Protein AF-M1EM52-F1 (afdb_monomer_lite)

InterPro domains:
  IPR001965 Zinc finger, PHD-type [SM00249] (72-134)
  IPR002857 Zinc finger, CXXC-type [PF02008] (18-62)
  IPR002857 Zinc finger, CXXC-type [PS51058] (17-63)
  IPR011011 Zinc finger, FYVE/PHD-type [SSF57903] (66-137)
  IPR013083 Zinc finger, RING/FYVE/PHD-type [G3DSA:3.30.40.10] (58-134)
  IPR019786 Zinc finger, PHD-type, conserved site [PS01359] (73-133)
  IPR019787 Zinc finger, PHD-finger [PF16866] (67-134)
  IPR019787 Zinc finger, PHD-finger [PS50016] (70-136)
  IPR050690 JHDM1 Histone Demethylase [PTHR23123] (14-143)

pLDDT: mean 72.75, std 26.05, range [28.73, 98.69]

Foldseek 3Di:
DDDDPPDDDPPDPPQQPQDDFAAPCPDPLNVDDAPCPDPVNCQCVVSVHVVPPVDGHPSNPHQATHHPQCDAAPQPRHAAPLVVDDDPVVSQQRHWAAALARRGTHRVVSDPPPPQQWADDPRYPRYTHHSVCVVVVGDNVPPDDDPDDDPDDDDDDDDDDDDDPDDDDDDDDDDDDDDDDDDDDDDDDDDDDDPPDDDDDDDDPDDDDDDDDDDD

Radius of gyration: 31.65 Å; chains: 1; bounding box: 62×61×98 Å

Secondary structure (DSSP, 8-state):
--PPP-------TTTTSPPPPB--S-SHHHHSPP-SSSHHHHHSGGGT----S-PPPGGG--SSPBPPTT---TTT-PPP-GGG---HHHHHHHS-EEETTT--EE-GGG---TTPPPEE-SSSTTEEE-HHHHHTT--TT-TT-SS--------------------------PPPPPPP-------PPPPP----PPP---------PPPP----

Structure (mmCIF, N/CA/C/O backbone):
data_AF-M1EM52-F1
#
_entry.id   AF-M1EM52-F1
#
loop_
_atom_site.group_PDB
_atom_site.id
_atom_site.type_symbol
_atom_site.label_atom_id
_atom_site.label_alt_id
_atom_site.label_comp_id
_atom_site.label_asym_id
_atom_site.label_entity_id
_atom_site.label_seq_id
_atom_site.pdbx_PDB_ins_code
_atom_site.Cartn_x
_atom_site.Cartn_y
_atom_site.Cartn_z
_atom_site.occupancy
_atom_site.B_iso_or_equiv
_atom_site.auth_seq_id
_atom_site.auth_comp_id
_atom_site.auth_asym_id
_atom_site.auth_atom_id
_atom_site.pdbx_PDB_model_num
ATOM 1 N N . LEU A 1 1 ? -30.106 11.222 26.503 1.00 40.12 1 LEU A N 1
ATOM 2 C CA . LEU A 1 1 ? -28.966 10.485 25.912 1.00 40.12 1 LEU A CA 1
ATOM 3 C C . LEU A 1 1 ? -29.362 10.088 24.496 1.00 40.12 1 LEU A C 1
ATOM 5 O O . LEU A 1 1 ? -30.114 9.140 24.340 1.00 40.12 1 LEU A O 1
ATOM 9 N N . LEU A 1 2 ? -28.968 10.861 23.483 1.00 41.47 2 LEU A N 1
ATOM 10 C CA . LEU A 1 2 ? -29.252 10.545 22.080 1.00 41.47 2 LEU A CA 1
ATOM 11 C C . LEU A 1 2 ? -27.910 10.422 21.358 1.00 41.47 2 LEU A C 1
ATOM 13 O O . LEU A 1 2 ? -27.237 11.421 21.122 1.00 41.47 2 LEU A O 1
ATOM 17 N N . THR A 1 3 ? -27.487 9.193 21.070 1.00 45.53 3 THR A N 1
ATOM 18 C CA . THR A 1 3 ? -26.378 8.925 20.148 1.00 45.53 3 THR A CA 1
ATOM 19 C C . THR A 1 3 ? -26.877 9.156 18.722 1.00 45.53 3 THR A C 1
ATOM 21 O O . THR A 1 3 ? -27.879 8.541 18.352 1.00 45.53 3 THR A O 1
ATOM 24 N N . PRO A 1 4 ? -26.236 10.011 17.907 1.00 46.88 4 PRO A N 1
ATOM 25 C CA . PRO A 1 4 ? -26.640 10.161 16.516 1.00 46.88 4 PRO A CA 1
ATOM 26 C C . PRO A 1 4 ? -26.341 8.868 15.733 1.00 46.88 4 PRO A C 1
ATOM 28 O O . PRO A 1 4 ? -25.336 8.204 16.014 1.00 46.88 4 PRO A O 1
ATOM 31 N N . PRO A 1 5 ? -27.185 8.497 14.753 1.00 44.31 5 PRO A N 1
ATOM 32 C CA . PRO A 1 5 ? -26.909 7.373 13.874 1.00 44.31 5 PRO A CA 1
ATOM 33 C C . PRO A 1 5 ? -25.672 7.701 13.036 1.00 44.31 5 PRO A C 1
ATOM 35 O O . PRO A 1 5 ? -25.574 8.764 12.424 1.00 44.31 5 PRO A O 1
ATOM 38 N N . MET A 1 6 ? -24.702 6.791 13.025 1.00 46.06 6 MET A N 1
ATOM 39 C CA . MET A 1 6 ? -23.561 6.863 12.120 1.00 46.06 6 MET A CA 1
ATOM 40 C C . MET A 1 6 ? -24.064 6.650 10.691 1.00 46.06 6 MET A C 1
ATOM 42 O O . MET A 1 6 ? -24.296 5.523 10.263 1.00 46.06 6 MET A O 1
ATOM 46 N N . SER A 1 7 ? -24.308 7.757 9.992 1.00 50.69 7 SER A N 1
ATOM 47 C CA . SER A 1 7 ? -24.793 7.778 8.618 1.00 50.69 7 SER A CA 1
ATOM 48 C C . SER A 1 7 ? -23.897 6.935 7.718 1.00 50.69 7 SER A C 1
ATOM 50 O O . SER A 1 7 ? -22.754 7.282 7.420 1.00 50.69 7 SER A O 1
ATOM 52 N N . SER A 1 8 ? -24.453 5.821 7.267 1.00 62.22 8 SER A N 1
ATOM 53 C CA . SER A 1 8 ? -23.997 5.086 6.107 1.00 62.22 8 SER A CA 1
ATOM 54 C C . SER A 1 8 ? -24.216 5.953 4.861 1.00 62.22 8 SER A C 1
ATOM 56 O O . SER A 1 8 ? -25.298 6.481 4.628 1.00 62.22 8 SER A O 1
ATOM 58 N N . SER A 1 9 ? -23.176 6.055 4.032 1.00 57.53 9 SER A N 1
ATOM 59 C CA . SER A 1 9 ? -23.188 6.647 2.684 1.00 57.53 9 SER A CA 1
ATOM 60 C C . SER A 1 9 ? -23.105 8.175 2.575 1.00 57.53 9 SER A C 1
ATOM 62 O O . SER A 1 9 ? -24.041 8.846 2.157 1.00 57.53 9 SER A O 1
ATOM 64 N N . SER A 1 10 ? -21.893 8.706 2.724 1.00 46.34 10 SER A N 1
ATOM 65 C CA . SER A 1 10 ? -21.428 9.820 1.887 1.00 46.34 10 SER A CA 1
ATOM 66 C C . SER A 1 10 ? -20.234 9.343 1.059 1.00 46.34 10 SER A C 1
ATOM 68 O O . SER A 1 10 ? -19.070 9.602 1.355 1.00 46.34 10 SER A O 1
ATOM 70 N N . ARG A 1 11 ? -20.524 8.577 -0.003 1.00 54.84 11 ARG A N 1
ATOM 71 C CA . ARG A 1 11 ? -19.512 8.216 -1.005 1.00 54.84 11 ARG A CA 1
ATOM 72 C C . ARG A 1 11 ? -19.165 9.475 -1.798 1.00 54.84 11 ARG A C 1
ATOM 74 O O . ARG A 1 11 ? -19.773 9.756 -2.825 1.00 54.84 11 ARG A O 1
ATOM 81 N N . GLY A 1 12 ? -18.201 10.248 -1.303 1.00 43.00 12 GLY A N 1
ATOM 82 C CA . GLY A 1 12 ? -17.544 11.275 -2.104 1.00 43.00 12 GLY A CA 1
ATOM 83 C C . GLY A 1 12 ? -16.906 10.649 -3.357 1.00 43.00 12 GLY A C 1
ATOM 84 O O . GLY A 1 12 ? -16.597 9.449 -3.354 1.00 43.00 12 GLY A O 1
ATOM 85 N N . PRO A 1 13 ? -16.695 11.423 -4.436 1.00 41.25 13 PRO A N 1
ATOM 86 C CA . PRO A 1 13 ? -16.046 10.943 -5.653 1.00 41.25 13 PRO A CA 1
ATOM 87 C C . PRO A 1 13 ? -14.596 10.548 -5.329 1.00 41.25 13 PRO A C 1
ATOM 89 O O . PRO A 1 13 ? -13.702 11.383 -5.261 1.00 41.25 13 PRO A O 1
ATOM 92 N N . GLY A 1 14 ? -14.377 9.264 -5.040 1.00 50.12 14 GLY A N 1
ATOM 93 C CA . GLY A 1 14 ? -13.089 8.729 -4.582 1.00 50.12 14 GLY A CA 1
ATOM 94 C C . GLY A 1 14 ? -13.190 7.628 -3.522 1.00 50.12 14 GLY A C 1
ATOM 95 O O . GLY A 1 14 ? -12.239 6.870 -3.362 1.00 50.12 14 GLY A O 1
ATOM 96 N N . ALA A 1 15 ? -14.343 7.470 -2.862 1.00 52.38 15 ALA A N 1
ATOM 97 C CA . ALA A 1 15 ? -14.545 6.521 -1.758 1.00 52.38 15 ALA A CA 1
ATOM 98 C C . ALA A 1 15 ? -14.647 5.031 -2.168 1.00 52.38 15 ALA A C 1
ATOM 100 O O . ALA A 1 15 ? -14.980 4.189 -1.344 1.00 52.38 15 ALA A O 1
ATOM 101 N N . GLY A 1 16 ? -14.385 4.688 -3.433 1.00 51.88 16 GLY A N 1
ATOM 102 C CA . GLY A 1 16 ? -14.445 3.303 -3.929 1.00 51.88 16 GLY A CA 1
ATOM 103 C C . GLY A 1 16 ? -13.279 2.892 -4.826 1.00 51.88 16 GLY A C 1
ATOM 104 O O . GLY A 1 16 ? -13.192 1.735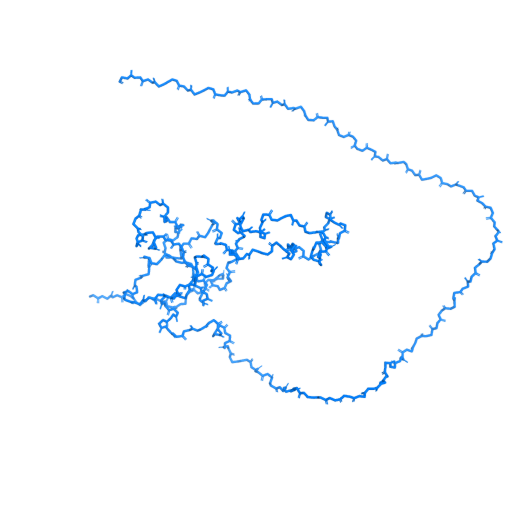 -5.228 1.00 51.88 16 GLY A O 1
ATOM 105 N N . ALA A 1 17 ? -12.368 3.813 -5.153 1.00 64.06 17 ALA A N 1
ATOM 106 C CA . ALA A 1 17 ? -11.192 3.477 -5.942 1.00 64.06 17 ALA A CA 1
ATOM 107 C C . ALA A 1 17 ? -10.087 3.012 -4.995 1.00 64.06 17 ALA A C 1
ATOM 109 O O . ALA A 1 17 ? -9.454 3.827 -4.321 1.00 64.06 17 ALA A O 1
ATOM 110 N N . ARG A 1 18 ? -9.853 1.696 -4.951 1.00 77.19 18 ARG A N 1
ATOM 111 C CA . ARG A 1 18 ? -8.763 1.109 -4.170 1.00 77.19 18 ARG A CA 1
ATOM 112 C C . ARG A 1 18 ? -7.452 1.845 -4.458 1.00 77.19 18 ARG A C 1
ATOM 114 O O . ARG A 1 18 ? -6.986 1.883 -5.604 1.00 77.19 18 ARG A O 1
ATOM 121 N N . ARG A 1 19 ? -6.849 2.439 -3.423 1.00 82.25 19 ARG A N 1
ATOM 122 C CA . ARG A 1 19 ? -5.555 3.116 -3.565 1.00 82.25 19 ARG A CA 1
ATOM 123 C C . ARG A 1 19 ? -4.513 2.101 -4.017 1.00 82.25 19 ARG A C 1
ATOM 125 O O . ARG A 1 19 ? -4.382 1.013 -3.464 1.00 82.25 19 ARG A O 1
ATOM 132 N N . ARG A 1 20 ? -3.736 2.467 -5.035 1.00 90.62 20 ARG A N 1
ATOM 133 C CA . ARG A 1 20 ? -2.658 1.603 -5.521 1.00 90.62 20 ARG A CA 1
ATOM 134 C C . ARG A 1 20 ? -1.563 1.505 -4.463 1.00 90.62 20 ARG A C 1
ATOM 136 O O . ARG A 1 20 ? -0.958 2.511 -4.094 1.00 90.62 20 ARG A O 1
ATOM 143 N N . ARG A 1 21 ? -1.288 0.279 -4.022 1.00 95.38 21 ARG A N 1
ATOM 144 C CA . ARG A 1 21 ? -0.154 -0.040 -3.151 1.00 95.38 21 ARG A CA 1
ATOM 145 C C . ARG A 1 21 ? 1.176 0.173 -3.867 1.00 95.38 21 ARG A C 1
ATOM 147 O O . ARG A 1 21 ? 1.264 0.162 -5.097 1.00 95.38 21 ARG A O 1
ATOM 154 N N . THR A 1 22 ? 2.229 0.346 -3.078 1.00 96.31 22 THR A N 1
ATOM 155 C CA . THR A 1 22 ? 3.593 0.534 -3.571 1.00 96.31 22 THR A CA 1
ATOM 156 C C . THR A 1 22 ? 4.450 -0.696 -3.293 1.00 96.31 22 THR A C 1
ATOM 158 O O . THR A 1 22 ? 4.204 -1.475 -2.379 1.00 96.31 22 THR A O 1
ATOM 161 N N . ARG A 1 23 ? 5.479 -0.906 -4.112 1.00 97.38 23 ARG A N 1
ATOM 162 C CA . ARG A 1 23 ? 6.456 -1.985 -3.908 1.00 97.38 23 ARG A CA 1
ATOM 163 C C . ARG A 1 23 ? 7.183 -1.839 -2.565 1.00 97.38 23 ARG A C 1
ATOM 165 O O . ARG A 1 23 ? 7.598 -0.735 -2.223 1.00 97.38 23 ARG A O 1
ATOM 172 N N . CYS A 1 24 ? 7.443 -2.950 -1.874 1.00 97.31 24 CYS A N 1
ATOM 173 C CA . CYS A 1 24 ? 8.118 -2.942 -0.568 1.00 97.31 24 CYS A CA 1
ATOM 174 C C . CYS A 1 24 ? 9.614 -2.610 -0.623 1.00 97.31 24 CYS A C 1
ATOM 176 O O . CYS A 1 24 ? 10.215 -2.327 0.409 1.00 97.31 24 CYS A O 1
ATOM 178 N N . ARG A 1 25 ? 10.226 -2.696 -1.815 1.00 96.81 25 ARG A N 1
ATOM 179 C CA . ARG A 1 25 ? 11.654 -2.438 -2.090 1.00 96.81 25 ARG A CA 1
ATOM 180 C C . ARG A 1 25 ? 12.659 -3.356 -1.375 1.00 96.81 25 ARG A C 1
ATOM 182 O O . ARG A 1 25 ? 13.852 -3.154 -1.548 1.00 96.81 25 ARG A O 1
ATOM 189 N N . ARG A 1 26 ? 12.197 -4.372 -0.640 1.00 96.88 26 ARG A N 1
ATOM 190 C CA . ARG A 1 26 ? 13.043 -5.276 0.163 1.00 96.88 26 ARG A CA 1
ATOM 191 C C . ARG A 1 26 ? 13.018 -6.737 -0.302 1.00 96.88 26 ARG A C 1
ATOM 193 O O . ARG A 1 26 ? 14.002 -7.444 -0.136 1.00 96.88 26 ARG A O 1
ATOM 200 N N . CYS A 1 27 ? 11.923 -7.198 -0.913 1.00 97.44 27 CYS A N 1
ATOM 201 C CA . CYS A 1 27 ? 11.812 -8.590 -1.367 1.00 97.44 27 CYS A CA 1
ATOM 202 C C . CYS A 1 27 ? 12.748 -8.907 -2.549 1.00 97.44 27 CYS A C 1
ATOM 204 O O . CYS A 1 27 ? 13.121 -8.008 -3.311 1.00 97.44 27 CYS A O 1
ATOM 206 N N . ARG A 1 28 ? 13.043 -10.203 -2.759 1.00 97.81 28 ARG A N 1
ATOM 207 C CA . ARG A 1 28 ? 13.898 -10.706 -3.857 1.00 97.81 28 ARG A CA 1
ATOM 208 C C . ARG A 1 28 ? 13.506 -10.134 -5.224 1.00 97.81 28 ARG A C 1
ATOM 210 O O . ARG A 1 28 ? 14.373 -9.701 -5.974 1.00 97.81 28 ARG A O 1
ATOM 217 N N . ALA A 1 29 ? 12.210 -10.068 -5.529 1.00 98.06 29 ALA A N 1
ATOM 218 C CA . ALA A 1 29 ? 11.719 -9.505 -6.787 1.00 98.06 29 ALA A CA 1
ATOM 219 C C . ALA A 1 29 ? 12.001 -7.993 -6.918 1.00 98.06 29 ALA A C 1
ATOM 221 O O . ALA A 1 29 ? 12.384 -7.515 -7.985 1.00 98.06 29 ALA A O 1
ATOM 222 N N . CYS A 1 30 ? 11.858 -7.225 -5.832 1.00 98.06 30 CYS A N 1
ATOM 223 C CA . CYS A 1 30 ? 12.105 -5.782 -5.844 1.00 98.06 30 CYS A CA 1
ATOM 224 C C . CYS A 1 30 ? 13.580 -5.433 -6.073 1.00 98.06 30 CYS A C 1
ATOM 226 O O . CYS A 1 30 ? 13.866 -4.512 -6.847 1.00 98.06 30 CYS A O 1
ATOM 228 N N . VAL A 1 31 ? 14.487 -6.148 -5.399 1.00 97.94 31 VAL A N 1
ATOM 229 C CA . VAL A 1 31 ? 15.939 -5.899 -5.459 1.00 97.94 31 VAL A CA 1
ATOM 230 C C . VAL A 1 31 ? 16.587 -6.458 -6.725 1.00 97.94 31 VAL A C 1
ATOM 232 O O . VAL A 1 31 ? 17.691 -6.055 -7.076 1.00 97.94 31 VAL A O 1
ATOM 235 N N . ARG A 1 32 ? 15.895 -7.346 -7.448 1.00 97.81 32 ARG A N 1
ATOM 236 C CA . ARG A 1 32 ? 16.369 -7.875 -8.727 1.00 97.81 32 ARG A CA 1
ATOM 237 C C . ARG A 1 32 ? 16.527 -6.761 -9.760 1.00 97.81 32 ARG A C 1
ATOM 239 O O . ARG A 1 32 ? 15.729 -5.819 -9.816 1.00 97.81 32 ARG A O 1
ATOM 246 N N . THR A 1 33 ? 17.517 -6.915 -10.628 1.00 98.06 33 THR A N 1
ATOM 247 C CA . THR A 1 33 ? 17.594 -6.165 -11.880 1.00 98.06 33 THR A CA 1
ATOM 248 C C . THR A 1 33 ? 16.483 -6.608 -12.831 1.00 98.06 33 THR A C 1
ATOM 250 O O . THR A 1 33 ? 15.837 -7.645 -12.663 1.00 98.06 33 THR A O 1
ATOM 253 N N . GLU A 1 34 ? 16.182 -5.773 -13.815 1.00 98.44 34 GLU A N 1
ATOM 254 C CA . GLU A 1 34 ? 15.234 -6.159 -14.856 1.00 98.44 34 GLU A CA 1
ATOM 255 C C . GLU A 1 34 ? 15.877 -7.187 -15.779 1.00 98.44 34 GLU A C 1
ATOM 257 O O . GLU A 1 34 ? 17.043 -7.046 -16.130 1.00 98.44 34 GLU A O 1
ATOM 262 N N . CYS A 1 35 ? 15.118 -8.211 -16.165 1.00 98.31 35 CYS A N 1
ATOM 263 C CA . CYS A 1 35 ? 15.671 -9.344 -16.908 1.00 98.31 35 CYS A CA 1
ATOM 264 C C . CYS A 1 35 ? 16.055 -9.036 -18.360 1.00 98.31 35 CYS A C 1
ATOM 266 O O . CYS A 1 35 ? 16.768 -9.827 -18.951 1.00 98.31 35 CYS A O 1
ATOM 268 N N . GLY A 1 36 ? 15.557 -7.945 -18.951 1.00 98.06 36 GLY A N 1
ATOM 269 C CA . GLY A 1 36 ? 15.789 -7.604 -20.362 1.00 98.06 36 GLY A CA 1
ATOM 270 C C . GLY A 1 36 ? 14.914 -8.383 -21.353 1.00 98.06 36 GLY A C 1
ATOM 271 O O . GLY A 1 36 ? 14.454 -7.801 -22.329 1.00 98.06 36 GLY A O 1
ATOM 272 N N . ASP A 1 37 ? 14.563 -9.635 -21.050 1.00 98.19 37 ASP A N 1
ATOM 273 C CA . ASP A 1 37 ? 13.998 -10.542 -22.063 1.00 98.19 37 ASP A CA 1
ATOM 274 C C . ASP A 1 37 ? 12.489 -10.793 -21.971 1.00 98.19 37 ASP A C 1
ATOM 276 O O . ASP A 1 37 ? 11.886 -11.277 -22.930 1.00 98.19 37 ASP A O 1
ATOM 280 N N . CYS A 1 38 ? 11.844 -10.470 -20.847 1.00 98.50 38 CYS A N 1
ATOM 281 C CA . CYS A 1 38 ? 10.401 -10.687 -20.701 1.00 98.50 38 CYS A CA 1
ATOM 282 C C . CYS A 1 38 ? 9.567 -9.713 -21.555 1.00 98.50 38 CYS A C 1
ATOM 284 O O . CYS A 1 38 ? 10.043 -8.633 -21.906 1.00 98.50 38 CYS A O 1
ATOM 286 N N . HIS A 1 39 ? 8.293 -10.043 -21.813 1.00 98.31 39 HIS A N 1
ATOM 287 C CA . HIS A 1 39 ? 7.382 -9.223 -22.633 1.00 98.31 39 HIS A CA 1
ATOM 288 C C . HIS A 1 39 ? 7.353 -7.743 -22.208 1.00 98.31 39 HIS A C 1
ATOM 290 O O . HIS A 1 39 ? 7.476 -6.849 -23.040 1.00 98.31 39 HIS A O 1
ATOM 296 N N . PHE A 1 40 ? 7.290 -7.472 -20.900 1.00 98.62 40 PHE A N 1
ATOM 297 C CA . PHE A 1 40 ? 7.302 -6.100 -20.388 1.00 98.62 40 PHE A CA 1
ATOM 298 C C . PHE A 1 40 ? 8.670 -5.423 -20.479 1.00 98.62 40 PHE A C 1
ATOM 300 O O . PHE A 1 40 ? 8.712 -4.212 -20.646 1.00 98.62 40 PHE A O 1
ATOM 307 N N . CYS A 1 41 ? 9.779 -6.164 -20.387 1.00 98.69 41 CYS A N 1
ATOM 308 C CA . CYS A 1 41 ? 11.115 -5.600 -20.595 1.00 98.69 41 CYS A CA 1
ATOM 309 C C . CYS A 1 41 ? 11.339 -5.241 -22.062 1.00 98.69 41 CYS A C 1
ATOM 311 O O . CYS A 1 41 ? 11.784 -4.132 -22.334 1.00 98.69 41 CYS A O 1
ATOM 313 N N . ARG A 1 42 ? 10.948 -6.117 -22.994 1.00 98.56 42 ARG A N 1
ATOM 314 C CA . ARG A 1 42 ? 11.040 -5.857 -24.437 1.00 98.56 42 ARG A CA 1
ATOM 315 C C . ARG A 1 42 ? 10.248 -4.621 -24.874 1.00 98.56 42 ARG A C 1
ATOM 317 O O . ARG A 1 42 ? 10.639 -3.981 -25.839 1.00 98.56 42 ARG A O 1
ATOM 324 N N . ASP A 1 43 ? 9.182 -4.243 -24.159 1.00 98.69 43 ASP A N 1
ATOM 325 C CA . ASP A 1 43 ? 8.465 -2.980 -24.404 1.00 98.69 43 ASP A CA 1
ATOM 326 C C . ASP A 1 43 ? 9.210 -1.738 -23.880 1.00 98.69 43 ASP A C 1
ATOM 328 O O . ASP A 1 43 ? 8.992 -0.641 -24.383 1.00 98.69 43 ASP A O 1
ATOM 332 N N . MET A 1 44 ? 10.103 -1.843 -22.892 1.00 98.44 44 MET A N 1
ATOM 333 C CA . MET A 1 44 ? 10.724 -0.653 -22.298 1.00 98.44 44 MET A CA 1
ATOM 334 C C . MET A 1 44 ? 11.680 0.048 -23.268 1.00 98.44 44 MET A C 1
ATOM 336 O O . MET A 1 44 ? 12.549 -0.575 -23.873 1.00 98.44 44 MET A O 1
ATOM 340 N N . LYS A 1 45 ? 11.623 1.387 -23.297 1.00 98.38 45 LYS A N 1
ATOM 341 C CA . LYS A 1 45 ? 12.477 2.225 -24.163 1.00 98.38 45 LYS A CA 1
ATOM 342 C C . LYS A 1 45 ? 13.975 1.951 -24.018 1.00 98.38 45 LYS A C 1
ATOM 344 O O . LYS A 1 45 ? 14.701 1.974 -25.002 1.00 98.38 45 LYS A O 1
ATOM 349 N N . LYS A 1 46 ? 14.449 1.675 -22.801 1.00 98.19 46 LYS A N 1
ATOM 350 C CA . LYS A 1 46 ? 15.873 1.393 -22.543 1.00 98.19 46 LYS A CA 1
ATOM 351 C C . LYS A 1 46 ? 16.360 0.051 -23.100 1.00 98.19 46 LYS A C 1
ATOM 353 O O . LYS A 1 46 ? 17.561 -0.132 -23.222 1.00 98.19 46 LYS A O 1
ATOM 358 N N . PHE A 1 47 ? 15.441 -0.857 -23.428 1.00 98.31 47 PHE A N 1
ATOM 359 C CA . PHE A 1 47 ? 15.724 -2.115 -24.121 1.00 98.31 47 PHE A CA 1
ATOM 360 C C . PHE A 1 47 ? 15.300 -2.051 -25.603 1.00 98.31 47 PHE A C 1
ATOM 362 O O . PHE A 1 47 ? 15.186 -3.082 -26.254 1.00 98.31 47 PHE A O 1
ATOM 369 N N . GLY A 1 48 ? 15.052 -0.848 -26.143 1.00 98.25 48 GLY A N 1
ATOM 370 C CA . GLY A 1 48 ? 14.700 -0.629 -27.553 1.00 98.25 48 GLY A CA 1
ATOM 371 C C . GLY A 1 48 ? 13.210 -0.755 -27.890 1.00 98.25 48 GLY A C 1
ATOM 372 O O . GLY A 1 48 ? 12.841 -0.621 -29.054 1.00 98.25 48 GLY A O 1
ATOM 373 N N . GLY A 1 49 ? 12.344 -0.987 -26.900 1.00 98.19 49 GLY A N 1
ATOM 374 C CA . GLY A 1 49 ? 10.905 -1.137 -27.110 1.00 98.19 49 GLY A CA 1
ATOM 375 C C . GLY A 1 49 ? 10.132 0.177 -27.309 1.00 98.19 49 GLY A C 1
ATOM 376 O O . GLY A 1 49 ? 10.646 1.267 -27.031 1.00 98.19 49 GLY A O 1
ATOM 377 N N . PRO A 1 50 ? 8.857 0.102 -27.741 1.00 98.25 50 PRO A N 1
ATOM 378 C CA . PRO A 1 50 ? 8.031 1.280 -28.018 1.00 98.25 50 PRO A CA 1
ATOM 379 C C . PRO A 1 50 ? 7.562 2.032 -26.755 1.00 98.25 50 PRO A C 1
ATOM 381 O O . PRO A 1 50 ? 7.161 3.195 -26.840 1.00 98.25 50 PRO A O 1
ATOM 384 N N . GLY A 1 51 ? 7.620 1.412 -25.574 1.00 97.88 51 GLY A N 1
ATOM 385 C CA . GLY A 1 51 ? 7.326 2.027 -24.278 1.00 97.88 51 GLY A CA 1
ATOM 386 C C . GLY A 1 51 ? 5.854 2.363 -24.068 1.00 97.88 51 GLY A C 1
ATOM 387 O O . GLY A 1 51 ? 5.546 3.345 -23.383 1.00 97.88 51 GLY A O 1
ATOM 388 N N . ARG A 1 52 ? 4.947 1.598 -24.685 1.00 98.12 52 ARG A N 1
ATOM 389 C CA . ARG A 1 52 ? 3.502 1.873 -24.646 1.00 98.12 52 ARG A CA 1
ATOM 390 C C . ARG A 1 52 ? 2.839 1.261 -23.417 1.00 98.12 52 ARG A C 1
ATOM 392 O O . ARG A 1 52 ? 1.906 1.855 -22.884 1.00 98.12 52 ARG A O 1
ATOM 399 N N . MET A 1 53 ? 3.334 0.121 -22.935 1.00 97.12 53 MET A N 1
ATOM 400 C CA . MET A 1 53 ? 2.681 -0.642 -21.868 1.00 97.12 53 MET A CA 1
ATOM 401 C C . MET A 1 53 ? 2.947 -0.064 -20.477 1.00 97.12 53 MET A C 1
ATOM 403 O O . MET A 1 53 ? 2.102 -0.178 -19.588 1.00 97.12 53 MET A O 1
ATOM 407 N N . LYS A 1 54 ? 4.116 0.562 -20.276 1.00 96.25 54 LYS A N 1
ATOM 408 C CA . LYS A 1 54 ? 4.529 1.186 -19.000 1.00 96.25 54 LYS A CA 1
ATOM 409 C C . LYS A 1 54 ? 4.437 0.238 -17.789 1.00 96.25 54 LYS A C 1
ATOM 411 O O . LYS A 1 54 ? 4.194 0.685 -16.669 1.00 96.25 54 LYS A O 1
ATOM 416 N N . GLN A 1 55 ? 4.629 -1.063 -18.007 1.00 97.50 55 GLN A N 1
ATOM 417 C CA . GLN A 1 55 ? 4.625 -2.076 -16.949 1.00 97.50 55 GLN A CA 1
ATOM 418 C C . GLN A 1 55 ? 6.042 -2.367 -16.452 1.00 97.50 55 GLN A C 1
ATOM 420 O O . GLN A 1 55 ? 7.018 -2.208 -17.184 1.00 97.50 55 GLN A O 1
ATOM 425 N N . SER A 1 56 ? 6.167 -2.804 -15.198 1.00 97.12 56 SER A N 1
ATOM 426 C CA . SER A 1 56 ? 7.438 -3.307 -14.671 1.00 97.12 56 SER A CA 1
ATOM 427 C C . SER A 1 56 ? 7.759 -4.699 -15.221 1.00 97.12 56 SER A C 1
ATOM 429 O O . SER A 1 56 ? 6.864 -5.443 -15.604 1.00 97.12 56 SER A O 1
ATOM 431 N N . CYS A 1 57 ? 9.037 -5.082 -15.185 1.00 98.50 57 CYS A N 1
ATOM 432 C CA . CYS A 1 57 ? 9.491 -6.444 -15.480 1.00 98.50 57 CYS A CA 1
ATOM 433 C C . CYS A 1 57 ? 8.664 -7.501 -14.722 1.00 98.50 57 CYS A C 1
ATOM 435 O O . CYS A 1 57 ? 8.443 -7.348 -13.519 1.00 98.50 57 CYS A O 1
ATOM 437 N N . LEU A 1 58 ? 8.289 -8.598 -15.397 1.00 97.88 58 LEU A N 1
ATOM 438 C CA . LEU A 1 58 ? 7.533 -9.712 -14.800 1.00 97.88 58 LEU A CA 1
ATOM 439 C C . LEU A 1 58 ? 8.231 -10.277 -13.555 1.00 97.88 58 LEU A C 1
ATOM 441 O O . LEU A 1 58 ? 7.629 -10.381 -12.493 1.00 97.88 58 LEU A O 1
ATOM 445 N N . LEU A 1 59 ? 9.543 -10.518 -13.642 1.00 97.94 59 LEU A N 1
ATOM 446 C CA . LEU A 1 59 ? 10.343 -11.051 -12.529 1.00 97.94 59 LEU A CA 1
ATOM 447 C C . LEU A 1 59 ? 10.578 -10.056 -11.377 1.00 97.94 59 LEU A C 1
ATOM 449 O O . LEU A 1 59 ? 11.293 -10.375 -10.427 1.00 97.94 59 LEU A O 1
ATOM 453 N N . ARG A 1 60 ? 10.020 -8.842 -11.474 1.00 98.00 60 ARG A N 1
ATOM 454 C CA . ARG A 1 60 ? 10.112 -7.787 -10.454 1.00 98.00 60 ARG A CA 1
ATOM 455 C C . ARG A 1 60 ? 8.764 -7.440 -9.820 1.00 98.00 60 ARG A C 1
ATOM 457 O O . ARG A 1 60 ? 8.656 -6.411 -9.149 1.00 98.00 60 ARG A O 1
ATOM 464 N N . GLN A 1 61 ? 7.738 -8.264 -10.023 1.00 97.12 61 GLN A N 1
ATOM 465 C CA . GLN A 1 61 ? 6.463 -8.111 -9.326 1.00 97.12 61 GLN A CA 1
ATOM 466 C C . GLN A 1 61 ? 6.661 -8.322 -7.818 1.00 97.12 61 GLN A C 1
ATOM 468 O O . GLN A 1 61 ? 7.240 -9.312 -7.379 1.00 97.12 61 GLN A O 1
ATOM 473 N N . CYS A 1 62 ? 6.246 -7.338 -7.021 1.00 97.56 62 CYS A N 1
ATOM 474 C CA . CYS A 1 62 ? 6.429 -7.365 -5.573 1.00 97.56 62 CYS A CA 1
ATOM 475 C C . CYS A 1 62 ? 5.524 -8.426 -4.943 1.00 97.56 62 CYS A C 1
ATOM 477 O O . CYS A 1 62 ? 4.333 -8.438 -5.230 1.00 97.56 62 CYS A O 1
ATOM 479 N N . THR A 1 63 ? 6.072 -9.239 -4.041 1.00 96.00 63 THR A N 1
ATOM 480 C CA . THR A 1 63 ? 5.310 -10.269 -3.319 1.00 96.00 63 THR A CA 1
ATOM 481 C C . THR A 1 63 ? 4.386 -9.666 -2.261 1.00 96.00 63 THR A C 1
ATOM 483 O O . THR A 1 63 ? 3.228 -10.037 -2.179 1.00 96.00 63 THR A O 1
ATOM 486 N N . ALA A 1 64 ? 4.873 -8.679 -1.504 1.00 96.38 64 ALA A N 1
ATOM 487 C CA . ALA A 1 64 ? 4.126 -8.040 -0.418 1.00 96.38 64 ALA A CA 1
ATOM 488 C C . ALA A 1 64 ? 4.114 -6.508 -0.585 1.00 96.38 64 ALA A C 1
ATOM 490 O O . ALA A 1 64 ? 4.966 -5.819 -0.022 1.00 96.38 64 ALA A O 1
ATOM 491 N N . PRO A 1 65 ? 3.245 -5.939 -1.438 1.00 96.75 65 PRO A N 1
ATOM 492 C CA . PRO A 1 65 ? 3.159 -4.495 -1.627 1.00 96.75 65 PRO A CA 1
ATOM 493 C C . PRO A 1 65 ? 2.574 -3.789 -0.388 1.00 96.75 65 PRO A C 1
ATOM 495 O O . PRO A 1 65 ? 1.619 -4.255 0.230 1.00 96.75 65 PRO A O 1
ATOM 498 N N . VAL A 1 66 ? 3.132 -2.626 -0.056 1.00 97.19 66 VAL A N 1
ATOM 499 C CA . VAL A 1 66 ? 2.825 -1.840 1.150 1.00 97.19 66 VAL A CA 1
ATOM 500 C C . VAL A 1 66 ? 1.920 -0.651 0.832 1.00 97.19 66 VAL A C 1
ATOM 502 O O . VAL A 1 66 ? 1.874 -0.176 -0.312 1.00 97.19 66 VAL A O 1
ATOM 505 N N . LEU A 1 67 ? 1.225 -0.135 1.846 1.00 96.19 67 LEU A N 1
ATOM 506 C CA . LEU A 1 67 ? 0.505 1.132 1.729 1.00 96.19 67 LEU A CA 1
ATOM 507 C C . LEU A 1 67 ? 1.471 2.269 1.338 1.00 96.19 67 LEU A C 1
ATOM 509 O O . LEU A 1 67 ? 2.649 2.241 1.704 1.00 96.19 67 LEU A O 1
ATOM 513 N N . PRO A 1 68 ? 1.030 3.254 0.534 1.00 94.81 68 PRO A N 1
ATOM 514 C CA . PRO A 1 68 ? 1.851 4.427 0.255 1.00 94.81 68 PRO A CA 1
ATOM 515 C C . PRO A 1 68 ? 2.084 5.231 1.543 1.00 94.81 68 PRO A C 1
ATOM 517 O O . PRO A 1 68 ? 1.195 5.313 2.380 1.00 94.81 68 PRO A O 1
ATOM 520 N N . HIS A 1 69 ? 3.231 5.906 1.665 1.00 91.81 69 HIS A N 1
ATOM 521 C CA . HIS A 1 69 ? 3.544 6.763 2.826 1.00 91.81 69 HIS A CA 1
ATOM 522 C C . HIS A 1 69 ? 2.560 7.932 3.026 1.00 91.81 69 HIS A C 1
ATOM 524 O O . HIS A 1 69 ? 2.523 8.537 4.086 1.00 91.81 69 HIS A O 1
ATOM 530 N N . THR A 1 70 ? 1.771 8.263 2.000 1.00 95.12 70 THR A N 1
ATOM 531 C CA . THR A 1 70 ? 0.698 9.268 2.051 1.00 95.12 70 THR A CA 1
ATOM 532 C C . THR A 1 70 ? -0.661 8.679 2.444 1.00 95.12 70 THR A C 1
ATOM 534 O O . THR A 1 70 ? -1.687 9.347 2.294 1.00 95.12 70 THR A O 1
ATOM 537 N N . ALA A 1 71 ? -0.716 7.404 2.841 1.00 96.44 71 ALA A N 1
ATOM 538 C CA . ALA A 1 71 ? -1.920 6.804 3.396 1.00 96.44 71 ALA A CA 1
ATOM 539 C C . ALA A 1 71 ? -2.193 7.378 4.790 1.00 96.44 71 ALA A C 1
ATOM 541 O O . ALA A 1 71 ? -1.278 7.561 5.587 1.00 96.44 71 ALA A O 1
ATOM 542 N N . VAL A 1 72 ? -3.467 7.641 5.061 1.00 97.12 72 VAL A N 1
ATOM 543 C CA . VAL A 1 72 ? -3.954 8.166 6.336 1.00 97.12 72 VAL A CA 1
ATOM 544 C C . VAL A 1 72 ? -5.231 7.434 6.722 1.00 97.12 72 VAL A C 1
ATOM 546 O O . VAL A 1 72 ? -5.929 6.897 5.856 1.00 97.12 72 VAL A O 1
ATOM 549 N N . CYS A 1 73 ? -5.528 7.412 8.014 1.00 97.62 73 CYS A N 1
ATOM 550 C CA . CYS A 1 73 ? -6.755 6.858 8.557 1.00 97.62 73 CYS A CA 1
ATOM 551 C C . CYS A 1 73 ? -7.961 7.709 8.146 1.00 97.62 73 CYS A C 1
ATOM 553 O O . CYS A 1 73 ? -7.952 8.931 8.289 1.00 97.62 73 CYS A O 1
ATOM 555 N N . LEU A 1 74 ? -9.028 7.058 7.684 1.00 96.12 74 LEU A N 1
ATOM 556 C CA . LEU A 1 74 ? -10.273 7.709 7.277 1.00 96.12 74 LEU A CA 1
ATOM 557 C C . LEU A 1 74 ? -10.978 8.432 8.438 1.00 96.12 74 LEU A C 1
ATOM 559 O O . LEU A 1 74 ? -11.752 9.352 8.197 1.00 96.12 74 LEU A O 1
ATOM 563 N N . LEU A 1 75 ? -10.732 8.016 9.685 1.00 96.25 75 LEU A N 1
ATOM 564 C CA . LEU A 1 75 ? -11.449 8.523 10.859 1.00 96.25 75 LEU A CA 1
ATOM 565 C C . LEU A 1 75 ? -10.760 9.722 11.517 1.00 96.25 75 LEU A C 1
ATOM 567 O O . LEU A 1 75 ? -11.442 10.670 11.894 1.00 96.25 75 LEU A O 1
ATOM 571 N N . CYS A 1 76 ? -9.433 9.692 11.659 1.00 97.06 76 CYS A N 1
ATOM 572 C CA . CYS A 1 76 ? -8.675 10.771 12.306 1.00 97.06 76 CYS A CA 1
ATOM 573 C C . CYS A 1 76 ? -7.829 11.609 11.334 1.00 97.06 76 CYS A C 1
ATOM 575 O O . CYS A 1 76 ? -7.342 12.666 11.717 1.00 97.06 76 CYS A O 1
ATOM 577 N N . GLY A 1 77 ? -7.646 11.167 10.084 1.00 96.69 77 GLY A N 1
ATOM 578 C CA . GLY A 1 77 ? -6.831 11.868 9.086 1.00 96.69 77 GLY A CA 1
ATOM 579 C C . GLY A 1 77 ? -5.318 11.748 9.291 1.00 96.69 77 GLY A C 1
ATOM 580 O O . GLY A 1 77 ? -4.557 12.371 8.553 1.00 96.69 77 GLY A O 1
ATOM 581 N N . GLU A 1 78 ? -4.864 10.946 10.254 1.00 97.50 78 GLU A N 1
ATOM 582 C CA . GLU A 1 78 ? -3.447 10.795 10.589 1.00 97.50 78 GLU A CA 1
ATOM 583 C C . GLU A 1 78 ? -2.821 9.538 9.963 1.00 97.50 78 GLU A C 1
ATOM 585 O O . GLU A 1 78 ? -3.510 8.566 9.640 1.00 97.50 78 GLU A O 1
ATOM 590 N N . ALA A 1 79 ? -1.497 9.553 9.795 1.00 97.19 79 ALA A N 1
ATOM 591 C CA . ALA A 1 79 ? -0.720 8.385 9.378 1.00 97.19 79 ALA A CA 1
ATOM 592 C C . ALA A 1 79 ? -0.608 7.330 10.503 1.00 97.19 79 ALA A C 1
ATOM 594 O O . ALA A 1 79 ? -1.025 7.565 11.639 1.00 97.19 79 ALA A O 1
ATOM 595 N N . GLY A 1 80 ? -0.038 6.164 10.184 1.00 95.31 80 GLY A N 1
ATOM 596 C CA . GLY A 1 80 ? 0.336 5.151 11.178 1.00 95.31 80 GLY A CA 1
ATOM 597 C C . GLY A 1 80 ? 1.388 5.691 12.147 1.00 95.31 80 GLY A C 1
ATOM 598 O O . GLY A 1 80 ? 2.292 6.421 11.732 1.00 95.31 80 GLY A O 1
ATOM 599 N N . LYS A 1 81 ? 1.224 5.388 13.435 1.00 95.31 81 LYS A N 1
ATOM 600 C CA . LYS A 1 81 ? 2.135 5.804 14.516 1.00 95.31 81 LYS A CA 1
ATOM 601 C C . LYS A 1 81 ? 2.645 4.594 15.308 1.00 95.31 81 LYS A C 1
ATOM 603 O O . LYS A 1 81 ? 3.093 4.755 16.439 1.00 95.31 81 LYS A O 1
ATOM 608 N N . GLU A 1 82 ? 2.588 3.392 14.730 1.00 94.38 82 GLU A N 1
ATOM 609 C CA . GLU A 1 82 ? 3.003 2.148 15.388 1.00 94.38 82 GLU A CA 1
ATOM 610 C C . GLU A 1 82 ? 4.462 2.185 15.875 1.00 94.38 82 GLU A C 1
ATOM 612 O O . GLU A 1 82 ? 4.762 1.650 16.932 1.00 94.38 82 GLU A O 1
ATOM 617 N N . ASP A 1 83 ? 5.348 2.898 15.176 1.00 93.94 83 ASP A N 1
ATOM 618 C CA . ASP A 1 83 ? 6.765 3.027 15.550 1.00 93.94 83 ASP A CA 1
ATOM 619 C C . ASP A 1 83 ? 6.998 3.927 16.783 1.00 93.94 83 ASP A C 1
ATOM 621 O O . ASP A 1 83 ? 8.120 4.023 17.274 1.00 93.94 83 ASP A O 1
ATOM 625 N N . THR A 1 84 ? 5.972 4.643 17.261 1.00 94.56 84 THR A N 1
ATOM 626 C CA . THR A 1 84 ? 6.094 5.590 18.392 1.00 94.56 84 THR A CA 1
ATOM 627 C C . THR A 1 84 ? 5.793 4.969 19.753 1.00 94.56 84 THR A C 1
ATOM 629 O O . THR A 1 84 ? 6.022 5.605 20.780 1.00 94.56 84 THR A O 1
ATOM 632 N N . VAL A 1 85 ? 5.274 3.745 19.761 1.00 95.44 85 VAL A N 1
ATOM 633 C CA . VAL A 1 85 ? 4.876 3.004 20.960 1.00 95.44 85 VAL A CA 1
ATOM 634 C C . VAL A 1 85 ? 5.601 1.668 20.985 1.00 95.44 85 VAL A C 1
ATOM 636 O O . VAL A 1 85 ? 5.999 1.165 19.939 1.00 95.44 85 VAL A O 1
ATOM 639 N N . GLU A 1 86 ? 5.763 1.071 22.166 1.00 94.31 86 GLU A N 1
ATOM 640 C CA . GLU A 1 86 ? 6.445 -0.223 22.301 1.00 94.31 86 GLU A CA 1
ATOM 641 C C . GLU A 1 86 ? 5.490 -1.407 22.502 1.00 94.31 86 GLU A C 1
ATOM 643 O O . GLU A 1 86 ? 5.799 -2.511 22.044 1.00 94.31 86 GLU A O 1
ATOM 648 N N . GLY A 1 87 ? 4.319 -1.189 23.113 1.00 95.12 87 GLY A N 1
ATOM 649 C CA . GLY A 1 87 ? 3.341 -2.244 23.394 1.00 95.12 87 GLY A CA 1
ATOM 650 C C . GLY A 1 87 ? 2.698 -2.804 22.125 1.00 95.12 87 GLY A C 1
ATOM 651 O O . GLY A 1 87 ? 2.238 -2.045 21.281 1.00 95.12 87 GLY A O 1
ATOM 652 N N . GLU A 1 88 ? 2.635 -4.130 21.978 1.00 92.19 88 GLU A N 1
ATOM 653 C CA . GLU A 1 88 ? 2.131 -4.777 20.752 1.00 92.19 88 GLU A CA 1
ATOM 654 C C . GLU A 1 88 ? 0.658 -4.450 20.457 1.00 92.19 88 GLU A C 1
ATOM 656 O O . GLU A 1 88 ? 0.293 -4.207 19.306 1.00 92.19 88 GLU A O 1
ATOM 661 N N . GLU A 1 89 ? -0.180 -4.376 21.493 1.00 89.88 89 GLU A N 1
ATOM 662 C CA . GLU A 1 89 ? -1.591 -3.997 21.365 1.00 89.88 89 GLU A CA 1
ATOM 663 C C . GLU A 1 89 ? -1.746 -2.527 20.937 1.00 89.88 89 GLU A C 1
ATOM 665 O O . GLU A 1 89 ? -2.528 -2.211 20.037 1.00 89.88 89 GLU A O 1
ATOM 670 N N . GLU A 1 90 ? -0.934 -1.630 21.504 1.00 92.94 90 GLU A N 1
ATOM 671 C CA . GLU A 1 90 ? -0.899 -0.214 21.121 1.00 92.94 90 GLU A CA 1
ATOM 672 C C . GLU A 1 90 ? -0.368 -0.038 19.691 1.00 92.94 90 GLU A C 1
ATOM 674 O O . GLU A 1 90 ? -0.951 0.710 18.902 1.00 92.94 90 GLU A O 1
ATOM 679 N N . LYS A 1 91 ? 0.689 -0.779 19.321 1.00 95.62 91 LYS A N 1
ATOM 680 C CA . LYS A 1 91 ? 1.239 -0.837 17.957 1.00 95.62 91 LYS A CA 1
ATOM 681 C C . LYS A 1 91 ? 0.148 -1.223 16.970 1.00 95.62 91 LYS A C 1
ATOM 683 O O . LYS A 1 91 ? -0.052 -0.528 15.973 1.00 95.62 91 LYS A O 1
ATOM 688 N N . PHE A 1 92 ? -0.593 -2.293 17.259 1.00 94.94 92 PHE A N 1
ATOM 689 C CA . PHE A 1 92 ? -1.697 -2.731 16.412 1.00 94.94 92 PHE A CA 1
ATOM 690 C C . PHE A 1 92 ? -2.785 -1.655 16.314 1.00 94.94 92 PHE A C 1
ATOM 692 O O . PHE A 1 92 ? -3.190 -1.296 15.206 1.00 94.94 92 PHE A O 1
ATOM 699 N N . GLY A 1 93 ? -3.187 -1.073 17.447 1.00 94.88 93 GLY A N 1
ATOM 700 C CA . GLY A 1 93 ? -4.186 -0.009 17.521 1.00 94.88 93 GLY A CA 1
ATOM 701 C C . GLY A 1 93 ? -3.835 1.251 16.724 1.00 94.88 93 GLY A C 1
ATOM 702 O O . GLY A 1 93 ? -4.750 1.892 16.205 1.00 94.88 93 GLY A O 1
ATOM 703 N N . LEU A 1 94 ? -2.544 1.576 16.589 1.00 96.56 94 LEU A N 1
ATOM 704 C CA . LEU A 1 94 ? -2.014 2.755 15.884 1.00 96.56 94 LEU A CA 1
ATOM 705 C C . LEU A 1 94 ? -1.498 2.473 14.464 1.00 96.56 94 LEU A C 1
ATOM 707 O O . LEU A 1 94 ? -1.125 3.413 13.752 1.00 96.56 94 LEU A O 1
ATOM 711 N N . SER A 1 95 ? -1.494 1.212 14.032 1.00 96.94 95 SER A N 1
ATOM 712 C CA . SER A 1 95 ? -1.137 0.821 12.666 1.00 96.94 95 SER A CA 1
ATOM 713 C C . SER A 1 95 ? -2.282 1.107 11.688 1.00 96.94 95 SER A C 1
ATOM 715 O O . SER A 1 95 ? -3.459 1.006 12.034 1.00 96.94 95 SER A O 1
ATOM 717 N N . LEU A 1 96 ? -1.974 1.479 10.443 1.00 97.62 96 LEU A N 1
ATOM 718 C CA . LEU A 1 96 ? -3.004 1.607 9.403 1.00 97.62 96 LEU A CA 1
ATOM 719 C C . LEU A 1 96 ? -3.366 0.230 8.841 1.00 97.62 96 LEU A C 1
ATOM 721 O O . LEU A 1 96 ? -2.474 -0.542 8.498 1.00 97.62 96 LEU A O 1
ATOM 725 N N . MET A 1 97 ? -4.656 -0.044 8.650 1.00 97.19 97 MET A N 1
ATOM 726 C CA . MET A 1 97 ? -5.152 -1.296 8.071 1.00 97.19 97 MET A CA 1
ATOM 727 C C . MET A 1 97 ? -6.134 -1.026 6.922 1.00 97.19 97 MET A C 1
ATOM 729 O O . MET A 1 97 ? -7.139 -0.340 7.110 1.00 97.19 97 MET A O 1
ATOM 733 N N . GLU A 1 98 ? -5.857 -1.564 5.725 1.00 96.94 98 GLU A N 1
ATOM 734 C CA . GLU A 1 98 ? -6.725 -1.470 4.533 1.00 96.94 98 GLU A CA 1
ATOM 735 C C . GLU A 1 98 ? -7.656 -2.681 4.436 1.00 96.94 98 GLU A C 1
ATOM 737 O O . GLU A 1 98 ? -7.188 -3.818 4.312 1.00 96.94 98 GLU A O 1
ATOM 742 N N . CYS A 1 99 ? -8.966 -2.432 4.435 1.00 96.06 99 CYS A N 1
ATOM 743 C CA . CYS A 1 99 ? -9.971 -3.474 4.252 1.00 96.06 99 CYS A CA 1
ATOM 744 C C . CYS A 1 99 ? -10.000 -3.999 2.805 1.00 96.06 99 CYS A C 1
ATOM 746 O O . CYS A 1 99 ? -10.119 -3.212 1.870 1.00 96.06 99 CYS A O 1
ATOM 748 N N . THR A 1 100 ? -9.981 -5.315 2.596 1.00 94.62 100 THR A N 1
ATOM 749 C CA . THR A 1 100 ? -10.090 -5.947 1.262 1.00 94.62 100 THR A CA 1
ATOM 750 C C . THR A 1 100 ? -11.490 -5.877 0.647 1.00 94.62 100 THR A C 1
ATOM 752 O O . THR A 1 100 ? -11.650 -6.148 -0.544 1.00 94.62 100 THR A O 1
ATOM 755 N N . ILE A 1 101 ? -12.502 -5.529 1.445 1.00 93.62 101 ILE A N 1
ATOM 756 C CA . ILE A 1 101 ? -13.907 -5.494 1.031 1.00 93.62 101 ILE A CA 1
ATOM 757 C C . ILE A 1 101 ? -14.330 -4.051 0.739 1.00 93.62 101 ILE A C 1
ATOM 759 O O . ILE A 1 101 ? -14.674 -3.724 -0.393 1.00 93.62 101 ILE A O 1
ATOM 763 N N . CYS A 1 102 ? -14.256 -3.156 1.732 1.00 93.69 102 CYS A N 1
ATOM 764 C CA . CYS A 1 102 ? -14.659 -1.756 1.554 1.00 93.69 102 CYS A CA 1
ATOM 765 C C . CYS A 1 102 ? -13.533 -0.822 1.076 1.00 93.69 102 CYS A C 1
ATOM 767 O O . CYS A 1 102 ? -13.814 0.323 0.736 1.00 93.69 102 CYS A O 1
ATOM 769 N N . ASN A 1 103 ? -12.276 -1.282 1.022 1.00 94.75 103 ASN A N 1
ATOM 770 C CA . ASN A 1 103 ? -11.091 -0.482 0.665 1.00 94.75 103 ASN A CA 1
ATOM 771 C C . ASN A 1 103 ? -10.801 0.717 1.592 1.00 94.75 103 ASN A C 1
ATOM 773 O O . ASN A 1 103 ? -9.961 1.558 1.266 1.00 94.75 103 ASN A O 1
ATOM 777 N N . GLU A 1 104 ? -11.462 0.810 2.749 1.00 95.31 104 GLU A N 1
ATOM 778 C CA . GLU A 1 104 ? -11.180 1.843 3.748 1.00 95.31 104 GLU A CA 1
ATOM 779 C C . GLU A 1 104 ? -9.866 1.547 4.480 1.00 95.31 104 GLU A C 1
ATOM 781 O O . GLU A 1 104 ? -9.583 0.399 4.833 1.00 95.31 104 GLU A O 1
ATOM 786 N N . ILE A 1 105 ? -9.078 2.600 4.725 1.00 96.75 105 ILE A N 1
ATOM 787 C CA . ILE A 1 105 ? -7.867 2.557 5.548 1.00 96.75 105 ILE A CA 1
ATOM 788 C C . ILE A 1 105 ? -8.191 3.213 6.883 1.00 96.75 105 ILE A C 1
ATOM 790 O O . ILE A 1 105 ? -8.545 4.391 6.920 1.00 96.75 105 ILE A O 1
ATOM 794 N N . VAL A 1 106 ? -8.062 2.470 7.974 1.00 96.88 106 VAL A N 1
ATOM 795 C CA . VAL A 1 106 ? -8.328 2.966 9.329 1.00 96.88 106 VAL A CA 1
ATOM 796 C C . VAL A 1 106 ? -7.293 2.434 10.306 1.00 96.88 106 VAL A C 1
ATOM 798 O O . VAL A 1 106 ? -6.679 1.398 10.062 1.00 96.88 106 VAL A O 1
ATOM 801 N N . HIS A 1 107 ? -7.126 3.128 11.425 1.00 97.31 107 HIS A N 1
ATOM 802 C CA . HIS A 1 107 ? -6.506 2.551 12.612 1.00 97.31 107 HIS A CA 1
ATOM 803 C C . HIS A 1 107 ? -7.499 1.602 13.297 1.00 97.31 107 HIS A C 1
ATOM 805 O O . HIS A 1 107 ? -8.649 2.015 13.499 1.00 97.31 107 HIS A O 1
ATOM 811 N N . PRO A 1 108 ? -7.100 0.381 13.701 1.00 95.88 108 PRO A N 1
ATOM 812 C CA . PRO A 1 108 ? -7.950 -0.496 14.505 1.00 95.88 108 PRO A CA 1
ATOM 813 C C . PRO A 1 108 ? -8.470 0.196 15.770 1.00 95.88 108 PRO A C 1
ATOM 815 O O . PRO A 1 108 ? -9.665 0.134 16.044 1.00 95.88 108 PRO A O 1
ATOM 818 N N . GLY A 1 109 ? -7.620 0.964 16.464 1.00 94.56 109 GLY A N 1
ATOM 819 C CA . GLY A 1 109 ? -8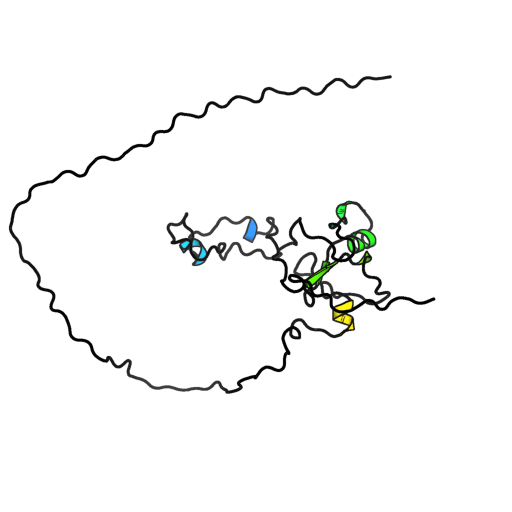.003 1.704 17.672 1.00 94.56 109 GLY A CA 1
ATOM 820 C C . GLY A 1 109 ? -9.003 2.844 17.434 1.00 94.56 109 GLY A C 1
ATOM 821 O O . GLY A 1 109 ? -9.686 3.272 18.361 1.00 94.56 109 GLY A O 1
ATOM 822 N N . CYS A 1 110 ? -9.150 3.332 16.195 1.00 95.75 110 CYS A N 1
ATOM 823 C CA . CYS A 1 110 ? -10.161 4.342 15.867 1.00 95.75 110 CYS A CA 1
ATOM 824 C C . CYS A 1 110 ? -11.560 3.744 15.628 1.00 95.75 110 CYS A C 1
ATOM 826 O O . CYS A 1 110 ? -12.542 4.492 15.574 1.00 95.75 110 CYS A O 1
ATOM 828 N N . LEU A 1 111 ? -11.689 2.421 15.474 1.00 92.75 111 LEU A N 1
ATOM 829 C CA . LEU A 1 111 ? -12.985 1.771 15.299 1.00 92.75 111 LEU A CA 1
ATOM 830 C C . LEU A 1 111 ? -13.692 1.591 16.647 1.00 92.75 111 LEU A C 1
ATOM 832 O O . LEU A 1 111 ? -13.274 0.817 17.498 1.00 92.75 111 LEU A O 1
ATOM 836 N N . LYS A 1 112 ? -14.848 2.238 16.816 1.00 87.31 112 LYS A N 1
ATOM 837 C CA . LYS A 1 112 ? -15.697 2.106 18.015 1.00 87.31 112 LYS A CA 1
ATOM 838 C C . LYS A 1 112 ? -16.602 0.860 17.969 1.00 87.31 112 LYS A C 1
ATOM 840 O O . LYS A 1 112 ? -17.807 0.975 18.159 1.00 87.31 112 LYS A O 1
ATOM 845 N N . MET A 1 113 ? -16.041 -0.309 17.653 1.00 79.12 113 MET A N 1
ATOM 846 C CA . MET A 1 113 ? -16.800 -1.534 17.326 1.00 79.12 113 MET A CA 1
ATOM 847 C C . MET A 1 113 ? -16.902 -2.564 18.474 1.00 79.12 113 MET A C 1
ATOM 849 O O . MET A 1 113 ? -17.436 -3.655 18.280 1.00 79.12 113 MET A O 1
ATOM 853 N N . GLY A 1 114 ? -16.455 -2.236 19.691 1.00 78.06 114 GLY A N 1
ATOM 854 C CA . GLY A 1 114 ? -16.569 -3.136 20.847 1.00 78.06 114 GLY A CA 1
ATOM 855 C C . GLY A 1 114 ? -15.811 -4.453 20.636 1.00 78.06 114 GLY A C 1
ATOM 856 O O . GLY A 1 114 ? -14.616 -4.421 20.377 1.00 78.06 114 GLY A O 1
ATOM 857 N N . LYS A 1 115 ? -16.506 -5.596 20.746 1.00 73.94 115 LYS A N 1
ATOM 858 C CA . LYS A 1 115 ? -15.933 -6.953 20.591 1.00 73.94 115 LYS A CA 1
ATOM 859 C C . LYS A 1 115 ? -15.850 -7.454 19.142 1.00 73.94 115 LYS A C 1
ATOM 861 O O . LYS A 1 115 ? -15.446 -8.591 18.930 1.00 73.94 115 LYS A O 1
ATOM 866 N N . ALA A 1 116 ? -16.316 -6.689 18.155 1.00 80.50 116 ALA A N 1
ATOM 867 C CA . ALA A 1 116 ? -16.227 -7.137 16.770 1.00 80.50 116 ALA A CA 1
ATOM 868 C C . ALA A 1 116 ? -14.766 -7.060 16.303 1.00 80.50 116 ALA A C 1
ATOM 870 O O . ALA A 1 116 ? -14.178 -5.979 16.258 1.00 80.50 116 ALA A O 1
ATOM 871 N N . GLU A 1 117 ? -14.205 -8.210 15.944 1.00 86.44 117 GLU A N 1
ATOM 872 C CA . GLU A 1 117 ? -12.834 -8.346 15.460 1.00 86.44 117 GLU A CA 1
ATOM 873 C C . GLU A 1 117 ? -12.807 -8.465 13.933 1.00 86.44 117 GLU A C 1
ATOM 875 O O . GLU A 1 117 ? -13.762 -8.919 13.301 1.00 86.44 117 GLU A O 1
ATOM 880 N N . GLY A 1 118 ? -11.717 -7.997 13.329 1.00 91.44 118 GLY A N 1
ATOM 881 C CA . GLY A 1 118 ? -11.469 -8.139 11.898 1.00 91.44 118 GLY A CA 1
ATOM 882 C C . GLY A 1 118 ? -10.593 -9.355 11.621 1.00 91.44 118 GLY A C 1
ATOM 883 O O . GLY A 1 118 ? -9.868 -9.817 12.498 1.00 91.44 118 GLY A O 1
ATOM 884 N N . VAL A 1 119 ? -10.609 -9.842 10.383 1.00 95.44 119 VAL A N 1
ATOM 885 C CA . VAL A 1 119 ? -9.784 -10.984 9.960 1.00 95.44 119 VAL A CA 1
ATOM 886 C C . VAL A 1 119 ? -8.518 -10.471 9.279 1.00 95.44 119 VAL A C 1
ATOM 888 O O . VAL A 1 119 ? -8.574 -9.908 8.187 1.00 95.44 119 VAL A O 1
ATOM 891 N N . ILE A 1 120 ? -7.361 -10.636 9.921 1.00 95.94 120 ILE A N 1
ATOM 892 C CA . ILE A 1 120 ? -6.071 -10.152 9.403 1.00 95.94 120 ILE A CA 1
ATOM 893 C C . ILE A 1 120 ? -5.578 -11.055 8.262 1.00 95.94 120 ILE A C 1
ATOM 895 O O . ILE A 1 120 ? -5.544 -12.276 8.395 1.00 95.94 120 ILE A O 1
ATOM 899 N N . ASN A 1 121 ? -5.133 -10.454 7.154 1.00 94.81 121 ASN A N 1
ATOM 900 C CA . ASN A 1 121 ? -4.460 -11.173 6.074 1.00 94.81 121 ASN A CA 1
ATOM 901 C C . ASN A 1 121 ? -2.946 -11.231 6.344 1.00 94.81 121 ASN A C 1
ATOM 903 O O . ASN A 1 121 ? -2.271 -10.203 6.337 1.00 94.81 121 ASN A O 1
ATOM 907 N N . ALA A 1 122 ? -2.408 -12.436 6.544 1.00 94.69 122 ALA A N 1
ATOM 908 C CA . ALA A 1 122 ? -0.993 -12.647 6.855 1.00 94.69 122 ALA A CA 1
ATOM 909 C C . ALA A 1 122 ? -0.043 -12.508 5.644 1.00 94.69 122 ALA A C 1
ATOM 911 O O . ALA A 1 122 ? 1.162 -12.346 5.827 1.00 94.69 122 ALA A O 1
ATOM 912 N N . GLU A 1 123 ? -0.548 -12.561 4.408 1.00 93.62 123 GLU A N 1
ATOM 913 C CA . GLU A 1 123 ? 0.285 -12.497 3.197 1.00 93.62 123 GLU A CA 1
ATOM 914 C C . GLU A 1 123 ? 0.647 -11.062 2.798 1.00 93.62 123 GLU A C 1
ATOM 916 O O . GLU A 1 123 ? 1.706 -10.804 2.216 1.00 93.62 123 GLU A O 1
ATOM 921 N N . ILE A 1 124 ? -0.248 -10.114 3.090 1.00 95.31 124 ILE A N 1
ATOM 922 C CA . ILE A 1 124 ? -0.135 -8.725 2.654 1.00 95.31 124 ILE A CA 1
ATOM 923 C C . ILE A 1 124 ? -0.085 -7.812 3.885 1.00 95.31 124 ILE A C 1
ATOM 925 O O . ILE A 1 124 ? -1.022 -7.804 4.677 1.00 95.31 124 ILE A O 1
ATOM 929 N N . PRO A 1 125 ? 0.956 -6.975 4.040 1.00 96.00 125 PRO A N 1
ATOM 930 C CA . PR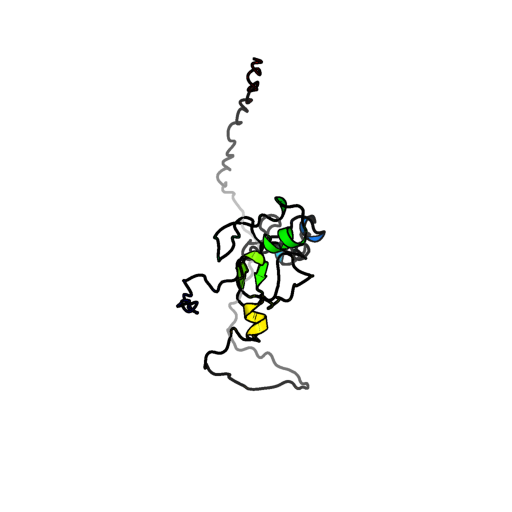O A 1 125 ? 1.080 -6.098 5.199 1.00 96.00 125 PRO A CA 1
ATOM 931 C C . PRO A 1 125 ? -0.063 -5.083 5.238 1.00 96.00 125 PRO A C 1
ATOM 933 O O . PRO A 1 125 ? -0.498 -4.592 4.189 1.00 96.00 125 PRO A O 1
ATOM 936 N N . ASN A 1 126 ? -0.513 -4.720 6.440 1.00 96.69 126 ASN A N 1
ATOM 937 C CA . ASN A 1 126 ? -1.559 -3.714 6.638 1.00 96.69 126 ASN A CA 1
ATOM 938 C C . ASN A 1 126 ? -2.854 -4.050 5.871 1.00 96.69 126 ASN A C 1
ATOM 940 O O . ASN A 1 126 ? -3.426 -3.192 5.188 1.00 96.69 126 ASN A O 1
ATOM 944 N N . CYS A 1 127 ? -3.257 -5.321 5.875 1.00 96.88 127 CYS A N 1
ATOM 945 C CA . CYS A 1 127 ? -4.388 -5.831 5.107 1.00 96.88 127 CYS A CA 1
ATOM 946 C C . CYS A 1 127 ? -5.263 -6.734 5.976 1.00 96.88 127 CYS A C 1
ATOM 948 O O . CYS A 1 127 ? -4.760 -7.565 6.729 1.00 96.88 127 CYS A O 1
ATOM 950 N N . TRP A 1 128 ? -6.575 -6.553 5.879 1.00 97.06 128 TRP A N 1
ATOM 951 C CA . TRP A 1 128 ? -7.557 -7.310 6.653 1.00 97.06 128 TRP A CA 1
ATOM 952 C C . TRP A 1 128 ? -8.938 -7.249 6.008 1.00 97.06 128 TRP A C 1
ATOM 954 O O . TRP A 1 128 ? -9.174 -6.457 5.097 1.00 97.06 128 TRP A O 1
ATOM 964 N N . GLU A 1 129 ? -9.865 -8.037 6.525 1.00 96.06 129 GLU A N 1
ATOM 965 C CA . GLU A 1 129 ? -11.293 -7.762 6.455 1.00 96.06 129 GLU A CA 1
ATOM 966 C C . GLU A 1 129 ? -11.673 -7.011 7.730 1.00 96.06 129 GLU A C 1
ATOM 968 O O . GLU A 1 129 ? -11.472 -7.508 8.838 1.00 96.06 129 GLU A O 1
ATOM 973 N N . CYS A 1 130 ? -12.138 -5.766 7.595 1.00 95.44 130 CYS A N 1
ATOM 974 C CA . CYS A 1 130 ? -12.405 -4.944 8.770 1.00 95.44 130 CYS A CA 1
ATOM 975 C C . CYS A 1 130 ? -13.629 -5.466 9.547 1.00 95.44 130 CYS A C 1
ATOM 977 O O . CYS A 1 130 ? -14.560 -5.987 8.924 1.00 95.44 130 CYS A O 1
ATOM 979 N N . PRO A 1 131 ? -13.703 -5.223 10.873 1.00 95.25 131 PRO A N 1
ATOM 980 C CA . PRO A 1 131 ? -14.804 -5.684 11.717 1.00 95.25 131 PRO A CA 1
ATOM 981 C C . PRO A 1 131 ? -16.193 -5.342 11.172 1.00 95.25 131 PRO A C 1
ATOM 983 O O . PRO A 1 131 ? -17.137 -6.105 11.342 1.00 95.25 131 PRO A O 1
ATOM 986 N N . ARG A 1 132 ? -16.322 -4.194 10.487 1.00 92.69 132 ARG A N 1
ATOM 987 C CA . ARG A 1 132 ? -17.584 -3.757 9.872 1.00 92.69 132 ARG A CA 1
ATOM 988 C C . ARG A 1 132 ? -18.026 -4.716 8.773 1.00 92.69 132 ARG A C 1
ATOM 990 O O . ARG A 1 132 ? -19.149 -5.194 8.799 1.00 92.69 132 ARG A O 1
ATOM 997 N N . CYS A 1 133 ? -17.134 -5.020 7.832 1.00 94.06 133 CYS A N 1
ATOM 998 C CA . CYS A 1 133 ? -17.470 -5.881 6.701 1.00 94.06 133 CYS A CA 1
ATOM 999 C C . CYS A 1 133 ? -17.672 -7.336 7.137 1.00 94.06 133 CYS A C 1
ATOM 1001 O O . CYS A 1 133 ? -18.586 -7.989 6.639 1.00 94.06 133 CYS A O 1
ATOM 1003 N N . THR A 1 134 ? -16.868 -7.813 8.093 1.00 93.12 134 THR A N 1
ATOM 1004 C CA . THR A 1 134 ? -17.003 -9.158 8.662 1.00 93.12 134 THR A CA 1
ATOM 1005 C C . THR A 1 134 ? -18.339 -9.323 9.391 1.00 93.12 134 THR A C 1
ATOM 1007 O O . THR A 1 134 ? -19.042 -10.300 9.152 1.00 93.12 134 THR A O 1
ATOM 1010 N N . GLN A 1 135 ? -18.748 -8.352 10.217 1.00 89.50 135 GLN A N 1
ATOM 1011 C CA . GLN A 1 135 ? -20.035 -8.401 10.923 1.00 89.50 135 GLN A CA 1
ATOM 1012 C C . GLN A 1 135 ? -21.239 -8.334 9.973 1.00 89.50 135 GLN A C 1
ATOM 1014 O O . GLN A 1 135 ? -22.251 -8.988 10.208 1.00 89.50 135 GLN A O 1
ATOM 1019 N N . GLU A 1 136 ? -21.137 -7.554 8.896 1.00 89.62 136 GLU A N 1
ATOM 1020 C CA . GLU A 1 136 ? -22.181 -7.437 7.872 1.00 89.62 136 GLU A CA 1
ATOM 1021 C C . GLU A 1 136 ? -22.241 -8.651 6.925 1.00 89.62 136 GLU A C 1
ATOM 1023 O O . GLU A 1 136 ? -23.110 -8.696 6.057 1.00 89.62 136 GLU A O 1
ATOM 1028 N N . GLY A 1 137 ? -21.317 -9.614 7.043 1.00 86.50 137 GLY A N 1
ATOM 1029 C CA . GLY A 1 137 ? -21.235 -10.767 6.144 1.00 86.50 137 GLY A CA 1
ATOM 1030 C C . GLY A 1 137 ? -20.903 -10.394 4.695 1.00 86.50 137 GLY A C 1
ATOM 1031 O O . GLY A 1 137 ? -21.208 -11.152 3.773 1.00 86.50 137 GLY A O 1
ATOM 1032 N N . ARG A 1 138 ? -20.299 -9.220 4.464 1.00 83.88 138 ARG A N 1
ATOM 1033 C CA . ARG A 1 138 ? -19.905 -8.792 3.118 1.00 83.88 138 ARG A CA 1
ATOM 1034 C C . ARG A 1 138 ? -18.697 -9.599 2.668 1.00 83.88 138 ARG A C 1
ATOM 1036 O O . ARG A 1 138 ? -17.752 -9.782 3.422 1.00 83.88 138 ARG A O 1
ATOM 1043 N N . THR A 1 139 ? -18.695 -10.024 1.411 1.00 78.62 139 THR A N 1
ATOM 1044 C CA . THR A 1 139 ? -17.531 -10.673 0.793 1.00 78.62 139 THR A CA 1
ATOM 1045 C C . THR A 1 139 ? -17.000 -9.796 -0.334 1.00 78.62 139 THR A C 1
ATOM 1047 O O . THR A 1 139 ? -17.740 -8.990 -0.903 1.00 78.62 139 THR A O 1
ATOM 1050 N N . SER A 1 140 ? -15.734 -9.967 -0.727 1.00 68.31 140 SER A N 1
ATOM 1051 C CA . SER A 1 140 ? -15.141 -9.227 -1.856 1.00 68.31 140 SER A CA 1
ATOM 1052 C C . SER A 1 140 ? -15.914 -9.375 -3.182 1.00 68.31 140 SER A C 1
ATOM 1054 O O . SER A 1 140 ? -15.681 -8.600 -4.107 1.00 68.31 140 SER A O 1
ATOM 1056 N N . LYS A 1 141 ? -16.841 -10.341 -3.289 1.00 57.84 141 LYS A N 1
ATOM 1057 C CA . LYS A 1 141 ? -17.685 -10.587 -4.468 1.00 57.84 141 LYS A CA 1
ATOM 1058 C C . LYS A 1 141 ? -18.939 -9.700 -4.533 1.00 57.84 141 LYS A C 1
ATOM 1060 O O . LYS A 1 141 ? -19.479 -9.513 -5.618 1.00 57.84 141 LYS A O 1
ATOM 1065 N N . ASP A 1 142 ? -19.368 -9.120 -3.413 1.00 54.03 142 ASP A N 1
ATOM 1066 C CA . ASP A 1 142 ? -20.649 -8.400 -3.289 1.00 54.03 142 ASP A CA 1
ATOM 1067 C C . ASP A 1 142 ? -20.618 -6.958 -3.838 1.00 54.03 142 ASP A C 1
ATOM 1069 O O . ASP A 1 142 ? -21.638 -6.291 -3.965 1.00 54.03 142 ASP A O 1
ATOM 1073 N N . SER A 1 143 ? -19.453 -6.461 -4.271 1.00 53.25 143 SER A N 1
ATOM 1074 C CA . SER A 1 143 ? -19.315 -5.102 -4.832 1.00 53.25 143 SER A CA 1
ATOM 1075 C C . SER A 1 143 ? -19.933 -4.929 -6.238 1.00 53.25 143 SER A C 1
ATOM 1077 O O . SER A 1 143 ? -19.569 -3.991 -6.948 1.00 53.25 143 SER A O 1
ATOM 1079 N N . GLY A 1 144 ? -20.826 -5.832 -6.669 1.00 50.34 144 GLY A N 1
ATOM 1080 C CA . GLY A 1 144 ? -21.235 -5.992 -8.067 1.00 50.34 144 GLY A CA 1
ATOM 1081 C C . GLY A 1 144 ? -22.713 -6.261 -8.376 1.00 50.34 144 GLY A C 1
ATOM 1082 O O . GLY A 1 144 ? -23.007 -6.450 -9.553 1.00 50.34 144 GLY A O 1
ATOM 1083 N N . GLU A 1 145 ? -23.656 -6.262 -7.426 1.00 42.31 145 GLU A N 1
ATOM 1084 C CA . GLU A 1 145 ? -25.085 -6.430 -7.768 1.00 42.31 145 GLU A CA 1
ATOM 1085 C C . GLU A 1 145 ? -25.854 -5.100 -7.771 1.00 42.31 145 GLU A C 1
ATOM 1087 O O . GLU A 1 145 ? -26.497 -4.696 -6.809 1.00 42.31 145 GLU A O 1
ATOM 1092 N N . GLY A 1 146 ? -25.813 -4.426 -8.923 1.00 39.03 146 GLY A N 1
ATOM 1093 C CA . GLY A 1 146 ? -26.965 -3.675 -9.424 1.00 39.03 146 GLY A CA 1
ATOM 1094 C C . GLY A 1 146 ? -27.817 -4.593 -10.319 1.00 39.03 146 GLY A C 1
ATOM 1095 O O . GLY A 1 146 ? -27.260 -5.487 -10.962 1.00 39.03 146 GLY A O 1
ATOM 1096 N N . PRO A 1 147 ? -29.149 -4.412 -10.415 1.00 47.59 147 PRO A N 1
ATOM 1097 C CA . PRO A 1 147 ? -29.988 -5.234 -11.280 1.00 47.59 147 PRO A CA 1
ATOM 1098 C C . PRO A 1 147 ? -29.744 -4.835 -12.742 1.00 47.59 147 PRO A C 1
ATOM 1100 O O . PRO A 1 147 ? -30.360 -3.917 -13.277 1.00 47.59 147 PRO A O 1
ATOM 1103 N N . GLY A 1 148 ? -28.798 -5.511 -13.394 1.00 41.31 148 GLY A N 1
ATOM 1104 C CA . GLY A 1 148 ? -28.368 -5.204 -14.755 1.00 41.31 148 GLY A CA 1
ATOM 1105 C C . GLY A 1 148 ? -27.933 -6.447 -15.521 1.00 41.31 148 GLY A C 1
ATOM 1106 O O . GLY A 1 148 ? -26.747 -6.696 -15.671 1.00 41.31 148 GLY A O 1
ATOM 1107 N N . ARG A 1 149 ? -28.918 -7.212 -16.009 1.00 44.72 149 ARG A N 1
ATOM 1108 C CA . ARG A 1 149 ? -28.850 -8.169 -17.136 1.00 44.72 149 ARG A CA 1
ATOM 1109 C C . ARG A 1 149 ? -27.605 -9.080 -17.177 1.00 44.72 149 ARG A C 1
ATOM 1111 O O . ARG A 1 149 ? -26.673 -8.845 -17.941 1.00 44.72 149 ARG A O 1
ATOM 1118 N N . ARG A 1 150 ? -27.660 -10.214 -16.469 1.00 36.22 150 ARG A N 1
ATOM 1119 C CA . ARG A 1 150 ? -26.862 -11.397 -16.839 1.00 36.22 150 ARG A CA 1
ATOM 1120 C C . ARG A 1 150 ? -27.368 -11.910 -18.197 1.00 36.22 150 ARG A C 1
ATOM 1122 O O . ARG A 1 150 ? -28.504 -12.364 -18.282 1.00 36.22 150 ARG A O 1
ATOM 1129 N N . ARG A 1 151 ? -26.550 -11.836 -19.254 1.00 36.97 151 ARG A N 1
ATOM 1130 C CA . ARG A 1 151 ? -26.688 -12.746 -20.404 1.00 36.97 151 ARG A CA 1
ATOM 1131 C C . ARG A 1 151 ? -26.018 -14.055 -19.997 1.00 36.97 151 ARG A C 1
ATOM 1133 O O . ARG A 1 151 ? -24.797 -14.104 -19.897 1.00 36.97 151 ARG A O 1
ATOM 1140 N N . ALA A 1 152 ? -26.831 -15.059 -19.700 1.00 39.72 152 ALA A N 1
ATOM 1141 C CA . ALA A 1 152 ? -26.410 -16.449 -19.685 1.00 39.72 152 ALA A CA 1
ATOM 1142 C C . ALA A 1 152 ? -26.597 -17.011 -21.099 1.00 39.72 152 ALA A C 1
ATOM 1144 O O . ALA A 1 152 ? -27.680 -16.850 -21.655 1.00 39.72 152 ALA A O 1
ATOM 1145 N N . ASP A 1 153 ? -25.534 -17.579 -21.661 1.00 43.59 153 ASP A N 1
ATOM 1146 C CA . ASP A 1 153 ? -25.518 -18.851 -22.405 1.00 43.59 153 ASP A CA 1
ATOM 1147 C C . ASP A 1 153 ? -24.024 -19.208 -22.594 1.00 43.59 153 ASP A C 1
ATOM 1149 O O . ASP A 1 153 ? -23.267 -18.364 -23.075 1.00 43.59 153 ASP A O 1
ATOM 1153 N N . ASN A 1 154 ? -23.487 -20.195 -21.863 1.00 42.25 154 ASN A N 1
ATOM 1154 C CA . ASN A 1 154 ? -23.406 -21.630 -22.214 1.00 42.25 154 ASN A CA 1
ATOM 1155 C C . ASN A 1 154 ? -22.420 -21.864 -23.382 1.00 42.25 154 ASN A C 1
ATOM 1157 O O . ASN A 1 154 ? -22.416 -21.105 -24.338 1.00 42.25 154 ASN A O 1
ATOM 1161 N N . GLY A 1 155 ? -21.515 -22.834 -23.421 1.00 33.44 155 GLY A N 1
ATOM 1162 C CA . GLY A 1 155 ? -21.153 -23.970 -22.585 1.00 33.44 155 GLY A CA 1
ATOM 1163 C C . GLY A 1 155 ? -19.882 -24.574 -23.211 1.00 33.44 155 GLY A C 1
ATOM 1164 O O . GLY A 1 155 ? -19.517 -24.251 -24.344 1.00 33.44 155 GLY A O 1
ATOM 1165 N N . GLU A 1 156 ? -19.164 -25.368 -22.432 1.00 38.28 156 GLU A N 1
ATOM 1166 C CA . GLU A 1 156 ? -18.063 -26.228 -22.876 1.00 38.28 156 GLU A CA 1
ATOM 1167 C C . GLU A 1 156 ? -18.559 -27.409 -23.736 1.00 38.28 156 GLU A C 1
ATOM 1169 O O . GLU A 1 156 ? -19.756 -27.642 -23.767 1.00 38.28 156 GLU A O 1
ATOM 1174 N N . GLU A 1 157 ? -17.612 -28.154 -24.337 1.00 36.22 157 GLU A N 1
ATOM 1175 C CA . GLU A 1 157 ? -17.724 -29.347 -25.216 1.00 36.22 157 GLU A CA 1
ATOM 1176 C C . GLU A 1 157 ? -17.820 -29.037 -26.728 1.00 36.22 157 GLU A C 1
ATOM 1178 O O . GLU A 1 157 ? -18.600 -28.208 -27.162 1.00 36.22 157 GLU A O 1
ATOM 1183 N N . GLY A 1 158 ? -17.041 -29.589 -27.660 1.00 32.25 158 GLY A N 1
ATOM 1184 C CA . GLY A 1 158 ? -16.072 -30.678 -27.702 1.00 32.25 158 GLY A CA 1
ATOM 1185 C C . GLY A 1 158 ? -16.106 -31.254 -29.135 1.00 32.25 158 GLY A C 1
ATOM 1186 O O . GLY A 1 158 ? -17.170 -31.325 -29.732 1.00 32.25 158 GLY A O 1
ATOM 1187 N N . ALA A 1 159 ? -14.952 -31.684 -29.659 1.00 32.00 159 ALA A N 1
ATOM 1188 C CA . ALA A 1 159 ? -14.741 -32.455 -30.904 1.00 32.00 159 ALA A CA 1
ATOM 1189 C C . ALA A 1 159 ? -14.692 -31.736 -32.284 1.00 32.00 159 ALA A C 1
ATOM 1191 O O . ALA A 1 159 ? -15.699 -31.373 -32.873 1.00 32.00 159 ALA A O 1
ATOM 1192 N N . SER A 1 160 ? -13.460 -31.708 -32.819 1.00 34.75 160 SER A N 1
ATOM 1193 C CA . SER A 1 160 ? -13.012 -32.223 -34.133 1.00 34.75 160 SER A CA 1
ATOM 1194 C C . SER A 1 160 ? -13.588 -31.725 -35.470 1.00 34.75 160 SER A C 1
ATOM 1196 O O . SER A 1 160 ? -14.783 -31.558 -35.652 1.00 34.75 160 SER A O 1
ATOM 1198 N N . LEU A 1 161 ? -12.673 -31.732 -36.460 1.00 33.03 161 LEU A N 1
ATOM 1199 C CA . LEU A 1 161 ? -12.813 -31.447 -37.903 1.00 33.03 161 LEU A CA 1
ATOM 1200 C C . LEU A 1 161 ? -12.795 -29.933 -38.186 1.00 33.03 161 LEU A C 1
ATOM 1202 O O . LEU A 1 161 ? -13.659 -29.197 -37.751 1.00 33.03 161 LEU A O 1
ATOM 1206 N N . GLY A 1 162 ? -11.784 -29.345 -38.819 1.00 28.73 162 GLY A N 1
ATOM 1207 C CA . GLY A 1 162 ? -11.126 -29.768 -40.047 1.00 28.73 162 GLY A CA 1
ATOM 1208 C C . GLY A 1 162 ? -11.477 -28.734 -41.123 1.00 28.73 162 GLY A C 1
ATOM 1209 O O . GLY A 1 162 ? -12.649 -28.451 -41.330 1.00 28.73 162 GLY A O 1
ATOM 1210 N N . SER A 1 163 ? -10.457 -28.203 -41.807 1.00 34.59 163 SER A N 1
ATOM 1211 C CA . SER A 1 163 ? -10.513 -27.358 -43.020 1.00 34.59 163 SER A CA 1
ATOM 1212 C C . SER A 1 163 ? -11.092 -25.931 -42.942 1.00 34.59 163 SER A C 1
ATOM 1214 O O . SER A 1 163 ? -12.166 -25.688 -42.414 1.00 34.59 163 SER A O 1
ATOM 1216 N N . GLY A 1 164 ? -10.394 -25.001 -43.612 1.00 32.09 164 GLY A N 1
ATOM 1217 C CA . GLY A 1 164 ? -11.079 -23.952 -44.380 1.00 32.09 164 GLY A CA 1
ATOM 1218 C C . GLY A 1 164 ? -11.010 -22.512 -43.869 1.00 32.09 164 GLY A C 1
ATOM 1219 O O . GLY A 1 164 ? -12.038 -21.873 -43.700 1.00 32.09 164 GLY A O 1
ATOM 1220 N N . TRP A 1 165 ? -9.816 -21.943 -43.700 1.00 33.12 165 TRP A N 1
ATOM 1221 C CA . TRP A 1 165 ? -9.634 -20.492 -43.834 1.00 33.12 165 TRP A CA 1
ATOM 1222 C C . TRP A 1 165 ? -9.768 -20.117 -45.317 1.00 33.12 165 TRP A C 1
ATOM 1224 O O . TRP A 1 165 ? -8.799 -20.138 -46.075 1.00 33.12 165 TRP A O 1
ATOM 1234 N N . GLU A 1 166 ? -11.003 -19.873 -45.752 1.00 34.28 166 GLU A N 1
ATOM 1235 C CA . GLU A 1 166 ? -11.292 -19.486 -47.127 1.00 34.28 166 GLU A CA 1
ATOM 1236 C C . GLU A 1 166 ? -11.017 -17.995 -47.347 1.00 34.28 166 GLU A C 1
ATOM 1238 O O . GLU A 1 166 ? -11.397 -17.116 -46.571 1.00 34.28 166 GLU A O 1
ATOM 1243 N N . VAL A 1 167 ? -10.283 -17.750 -48.427 1.00 36.34 167 VAL A N 1
ATOM 1244 C CA . VAL A 1 167 ? -9.849 -16.458 -48.934 1.00 36.34 167 VAL A CA 1
ATOM 1245 C C . VAL A 1 167 ? -10.922 -15.921 -49.877 1.00 36.34 167 VAL A C 1
ATOM 1247 O O . VAL A 1 167 ? -11.128 -16.454 -50.961 1.00 36.34 167 VAL A O 1
ATOM 1250 N N . THR A 1 168 ? -11.517 -14.788 -49.527 1.00 38.72 168 THR A N 1
ATOM 1251 C CA . THR A 1 168 ? -12.077 -13.825 -50.489 1.00 38.72 168 THR A CA 1
ATOM 1252 C C . THR A 1 168 ? -11.230 -12.563 -50.354 1.00 38.72 168 THR A C 1
ATOM 1254 O O . THR A 1 168 ? -11.114 -12.023 -49.261 1.00 38.72 168 THR A O 1
ATOM 1257 N N . GLY A 1 169 ? -10.525 -12.034 -51.346 1.00 33.53 169 GLY A N 1
ATOM 1258 C CA . GLY A 1 169 ? -10.744 -12.028 -52.785 1.00 33.53 169 GLY A CA 1
ATOM 1259 C C . GLY A 1 169 ? -10.445 -10.593 -53.229 1.00 33.53 169 GLY A C 1
ATOM 1260 O O . GLY A 1 169 ? -11.340 -9.759 -53.275 1.00 33.53 169 GLY A O 1
ATOM 1261 N N . GLY A 1 170 ? -9.167 -10.276 -53.461 1.00 32.19 170 GLY A N 1
ATOM 1262 C CA . GLY A 1 170 ? -8.700 -8.958 -53.901 1.00 32.19 170 GLY A CA 1
ATOM 1263 C C . GLY A 1 170 ? -7.471 -9.110 -54.800 1.00 32.19 170 GLY A C 1
ATOM 1264 O O . GLY A 1 170 ? -6.456 -9.652 -54.377 1.00 32.19 170 GLY A O 1
ATOM 1265 N N . ALA A 1 171 ? -7.601 -8.697 -56.062 1.00 38.31 171 ALA A N 1
ATOM 1266 C CA . ALA A 1 171 ? -6.683 -8.975 -57.170 1.00 38.31 171 ALA A CA 1
ATOM 1267 C C . ALA A 1 171 ? -5.229 -8.465 -56.976 1.00 38.31 171 ALA A C 1
ATOM 1269 O O . ALA A 1 171 ? -5.014 -7.429 -56.340 1.00 38.31 171 ALA A O 1
ATOM 1270 N N . PRO A 1 172 ? -4.215 -9.123 -57.582 1.00 38.66 172 PRO A N 1
ATOM 1271 C CA . PRO A 1 172 ? -2.811 -8.784 -57.376 1.00 38.66 172 PRO A CA 1
ATOM 1272 C C . PRO A 1 172 ? -2.357 -7.643 -58.299 1.00 38.66 172 PRO A C 1
ATOM 1274 O O . PRO A 1 172 ? -2.424 -7.739 -59.528 1.00 38.66 172 PRO A O 1
ATOM 1277 N N . ARG A 1 173 ? -1.808 -6.566 -57.723 1.00 37.12 173 ARG A N 1
ATOM 1278 C CA . ARG A 1 173 ? -1.023 -5.582 -58.483 1.00 37.12 173 ARG A CA 1
ATOM 1279 C C . ARG A 1 173 ? 0.341 -6.191 -58.809 1.00 37.12 173 ARG A C 1
ATOM 1281 O O . ARG A 1 173 ? 1.126 -6.501 -57.919 1.00 37.12 173 ARG A O 1
ATOM 1288 N N . ARG A 1 174 ? 0.596 -6.381 -60.105 1.00 36.19 174 ARG A N 1
ATOM 1289 C CA . ARG A 1 174 ? 1.841 -6.933 -60.648 1.00 36.19 174 ARG A CA 1
ATOM 1290 C C . ARG A 1 174 ? 3.035 -6.045 -60.286 1.00 36.19 174 ARG A C 1
ATOM 1292 O O . ARG A 1 174 ? 3.125 -4.912 -60.753 1.00 36.19 174 ARG A O 1
ATOM 1299 N 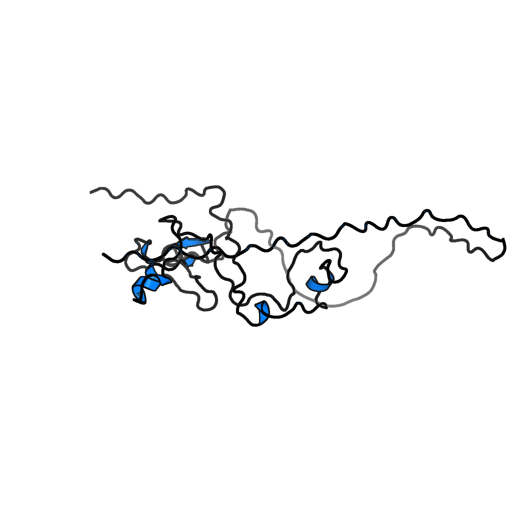N . PHE A 1 175 ? 3.964 -6.582 -59.502 1.00 31.72 175 PHE A N 1
ATOM 1300 C CA . PHE A 1 175 ? 5.305 -6.026 -59.342 1.00 31.72 175 PHE A CA 1
ATOM 1301 C C . PHE A 1 175 ? 6.125 -6.342 -60.601 1.00 31.72 175 PHE A C 1
ATOM 1303 O O . PHE A 1 175 ? 6.317 -7.503 -60.954 1.00 31.72 175 PHE A O 1
ATOM 1310 N N . ARG A 1 176 ? 6.585 -5.300 -61.301 1.00 35.44 176 ARG A N 1
ATOM 1311 C CA . ARG A 1 176 ? 7.602 -5.406 -62.355 1.00 35.44 176 ARG A CA 1
ATOM 1312 C C . ARG A 1 176 ? 8.981 -5.322 -61.701 1.00 35.44 176 ARG A C 1
ATOM 1314 O O . ARG A 1 176 ? 9.283 -4.332 -61.041 1.00 35.44 176 ARG A O 1
ATOM 1321 N N . HIS A 1 177 ? 9.809 -6.337 -61.916 1.00 35.72 177 HIS A N 1
ATOM 1322 C CA . HIS A 1 177 ? 11.247 -6.282 -61.649 1.00 35.72 177 HIS A CA 1
ATOM 1323 C C . HIS A 1 177 ? 11.945 -5.355 -62.662 1.00 35.72 177 HIS A C 1
ATOM 1325 O O . HIS A 1 177 ? 11.611 -5.427 -63.848 1.00 35.72 177 HIS A O 1
ATOM 1331 N N . PRO A 1 178 ? 12.946 -4.552 -62.262 1.00 37.53 178 PRO A N 1
ATOM 1332 C CA . PRO A 1 178 ? 13.910 -3.977 -63.196 1.00 37.53 178 PRO A CA 1
ATOM 1333 C C . PRO A 1 178 ? 15.261 -4.714 -63.138 1.00 37.53 178 PRO A C 1
ATOM 1335 O O . PRO A 1 178 ? 15.842 -4.892 -62.069 1.00 37.53 178 PRO A O 1
ATOM 1338 N N . HIS A 1 179 ? 15.760 -5.103 -64.314 1.00 36.44 179 HIS A N 1
ATOM 1339 C CA . HIS A 1 179 ? 17.153 -5.490 -64.587 1.00 36.44 179 HIS A CA 1
ATOM 1340 C C . HIS A 1 179 ? 18.010 -4.240 -64.934 1.00 36.44 179 HIS A C 1
ATOM 1342 O O . HIS A 1 179 ? 17.455 -3.146 -65.058 1.00 36.44 179 HIS A O 1
ATOM 1348 N N . PRO A 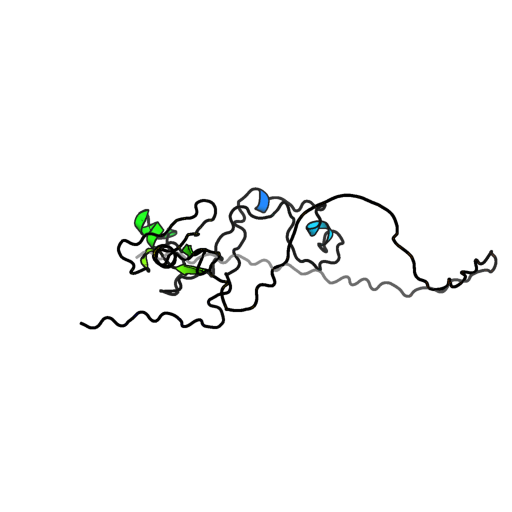1 180 ? 19.354 -4.356 -65.014 1.00 44.66 180 PRO A N 1
ATOM 1349 C CA . PRO A 1 180 ? 20.294 -3.342 -64.541 1.00 44.66 180 PRO A CA 1
ATOM 1350 C C . PRO A 1 180 ? 20.773 -2.371 -65.628 1.00 44.66 180 PRO A C 1
ATOM 1352 O O . PRO A 1 180 ? 20.819 -2.711 -66.805 1.00 44.66 180 PRO A O 1
ATOM 1355 N N . GLY A 1 181 ? 21.254 -1.203 -65.192 1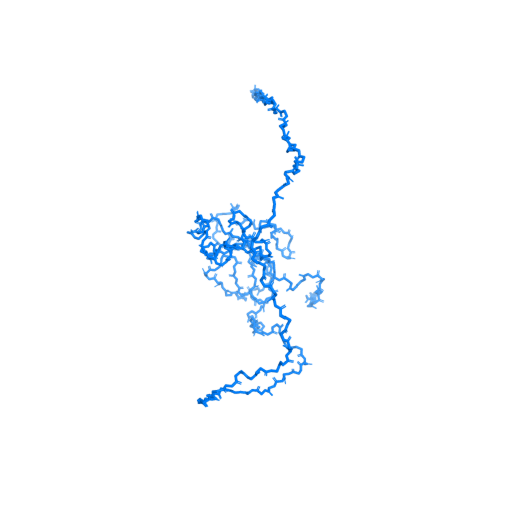.00 35.00 181 GLY A N 1
ATOM 1356 C CA . GLY A 1 181 ? 22.163 -0.368 -65.980 1.00 35.00 181 GLY A CA 1
ATOM 1357 C C . GLY A 1 181 ? 21.715 1.079 -66.151 1.00 35.00 181 GLY A C 1
ATOM 1358 O O . GLY A 1 181 ? 21.098 1.414 -67.150 1.00 35.00 181 GLY A O 1
ATOM 1359 N N . ALA A 1 182 ? 22.105 1.952 -65.220 1.00 36.06 182 ALA A N 1
ATOM 1360 C CA . ALA A 1 182 ? 22.469 3.339 -65.521 1.00 36.06 182 ALA A CA 1
ATOM 1361 C C . ALA A 1 182 ? 23.174 3.970 -64.311 1.00 36.06 182 ALA A C 1
ATOM 1363 O O . ALA A 1 182 ? 22.831 3.718 -63.160 1.00 36.06 182 ALA A O 1
ATOM 1364 N N . ARG A 1 183 ? 24.214 4.742 -64.616 1.00 34.81 183 ARG A N 1
ATOM 1365 C CA . ARG A 1 183 ? 25.211 5.335 -63.719 1.00 34.81 183 ARG A CA 1
ATOM 1366 C C . ARG A 1 183 ? 24.634 6.394 -62.764 1.00 34.81 183 ARG A C 1
ATOM 1368 O O . ARG A 1 183 ? 23.668 7.073 -63.088 1.00 34.81 183 ARG A O 1
ATOM 1375 N N . ALA A 1 184 ? 25.308 6.543 -61.621 1.00 37.56 184 ALA A N 1
ATOM 1376 C CA . ALA A 1 184 ? 25.137 7.598 -60.615 1.00 37.56 184 ALA A CA 1
ATOM 1377 C C . ALA A 1 184 ? 25.363 9.022 -61.195 1.00 37.56 184 ALA A C 1
ATOM 1379 O O . ALA A 1 184 ? 25.935 9.149 -62.280 1.00 37.56 184 ALA A O 1
ATOM 1380 N N . PRO A 1 185 ? 24.996 10.094 -60.463 1.00 46.38 185 PRO A N 1
ATOM 1381 C CA . PRO A 1 185 ? 25.938 10.573 -59.451 1.00 46.38 185 PRO A CA 1
ATOM 1382 C C . PRO A 1 185 ? 25.315 11.017 -58.117 1.00 46.38 185 PRO A C 1
ATOM 1384 O O . PRO A 1 185 ? 24.155 11.398 -57.998 1.00 46.38 185 PRO A O 1
ATOM 1387 N N . TYR A 1 186 ? 26.185 10.947 -57.117 1.00 39.66 186 TYR A N 1
ATOM 1388 C CA . TYR A 1 186 ? 26.104 11.463 -55.760 1.00 39.66 186 TYR A CA 1
ATOM 1389 C C . TYR A 1 186 ? 25.460 12.851 -55.653 1.00 39.66 186 TYR A C 1
ATOM 1391 O O . TYR A 1 186 ? 25.911 13.792 -56.302 1.00 39.66 186 TYR A O 1
ATOM 1399 N N . LEU A 1 187 ? 24.508 13.002 -54.728 1.00 44.84 187 LEU A N 1
ATOM 1400 C CA . LEU A 1 187 ? 24.208 14.291 -54.111 1.00 44.84 187 LEU A CA 1
ATOM 1401 C C . LEU A 1 187 ? 24.263 14.156 -52.590 1.00 44.84 187 LEU A C 1
ATOM 1403 O O . LEU A 1 187 ? 23.634 13.293 -51.978 1.00 44.84 187 LEU A O 1
ATOM 1407 N N . LEU A 1 188 ? 25.122 15.005 -52.038 1.00 42.44 188 LEU A N 1
ATOM 1408 C CA . LEU A 1 188 ? 25.541 15.126 -50.655 1.00 42.44 188 LEU A CA 1
ATOM 1409 C C . LEU A 1 188 ? 24.353 15.383 -49.717 1.00 42.44 188 LEU A C 1
ATOM 1411 O O . LEU A 1 188 ? 23.549 16.286 -49.947 1.00 42.44 188 LEU A O 1
ATOM 1415 N N . GLY A 1 189 ? 24.298 14.636 -48.613 1.00 41.09 189 GLY A N 1
ATOM 1416 C CA . GLY A 1 189 ? 23.462 14.977 -47.462 1.00 41.09 189 GLY A CA 1
ATOM 1417 C C . GLY A 1 189 ? 24.058 16.146 -46.657 1.00 41.09 189 GLY A C 1
ATOM 1418 O O . GLY A 1 189 ? 25.284 16.261 -46.579 1.00 41.09 189 GLY A O 1
ATOM 1419 N N . PRO A 1 190 ? 23.233 17.015 -46.042 1.00 54.41 190 PRO A N 1
ATOM 1420 C CA . PRO A 1 190 ? 23.722 18.088 -45.181 1.00 54.41 190 PRO A CA 1
ATOM 1421 C C . PRO A 1 190 ? 24.137 17.569 -43.786 1.00 54.41 190 PRO A C 1
ATOM 1423 O O . PRO A 1 190 ? 23.615 16.554 -43.316 1.00 54.41 190 PRO A O 1
ATOM 1426 N N . PRO A 1 191 ? 25.090 18.246 -43.117 1.00 49.22 191 PRO A N 1
ATOM 1427 C CA . PRO A 1 191 ? 25.858 17.679 -42.016 1.00 49.22 191 PRO A CA 1
ATOM 1428 C C . PRO A 1 191 ? 25.150 17.721 -40.659 1.00 49.22 191 PRO A C 1
ATOM 1430 O O . PRO A 1 191 ? 24.263 18.525 -40.371 1.00 49.22 191 PRO A O 1
ATOM 1433 N N . GLN A 1 192 ? 25.636 16.828 -39.806 1.00 39.91 192 GLN A N 1
ATOM 1434 C CA . GLN A 1 192 ? 25.212 16.570 -38.441 1.00 39.91 192 GLN A CA 1
ATOM 1435 C C . GLN A 1 192 ? 25.553 17.764 -37.539 1.00 39.91 192 GLN A C 1
ATOM 1437 O O . GLN A 1 192 ? 26.715 18.148 -37.416 1.00 39.91 192 GLN A O 1
ATOM 1442 N N . ARG A 1 193 ? 24.548 18.343 -36.875 1.00 42.38 193 ARG A N 1
ATOM 1443 C CA . ARG A 1 193 ? 24.771 19.292 -35.778 1.00 42.38 193 ARG A CA 1
ATOM 1444 C C . ARG A 1 193 ? 25.128 18.517 -34.514 1.00 42.38 193 ARG A C 1
ATOM 1446 O O . ARG A 1 193 ? 24.266 17.964 -33.837 1.00 42.38 193 ARG A O 1
ATOM 1453 N N . THR A 1 194 ? 26.415 18.500 -34.204 1.00 42.09 194 THR A N 1
ATOM 1454 C CA . THR A 1 194 ? 26.959 18.109 -32.907 1.00 42.09 194 THR A CA 1
ATOM 1455 C C . THR A 1 194 ? 26.645 19.205 -31.885 1.00 42.09 194 THR A C 1
ATOM 1457 O O . THR A 1 194 ? 27.267 20.262 -31.850 1.00 42.09 194 THR A O 1
ATOM 1460 N N . CYS A 1 195 ? 25.645 18.979 -31.034 1.00 39.53 195 CYS A N 1
ATOM 1461 C CA . CYS A 1 195 ? 25.394 19.837 -29.875 1.00 39.53 195 CYS A CA 1
ATOM 1462 C C . CYS A 1 195 ? 26.333 19.425 -28.729 1.00 39.53 195 CYS A C 1
ATOM 1464 O O . CYS A 1 195 ? 25.934 18.692 -27.826 1.00 39.53 195 CYS A O 1
ATOM 1466 N N . LEU A 1 196 ? 27.588 19.878 -28.773 1.00 41.31 196 LEU A N 1
ATOM 1467 C CA . LEU A 1 196 ? 28.480 19.862 -27.612 1.00 41.31 196 LEU A CA 1
ATOM 1468 C C . LEU A 1 196 ? 28.086 21.027 -26.692 1.00 41.31 196 LEU A C 1
ATOM 1470 O O . LEU A 1 196 ? 28.354 22.187 -26.991 1.00 41.31 196 LEU A O 1
ATOM 1474 N N . GLY A 1 197 ? 27.385 20.721 -25.599 1.00 45.88 197 GLY A N 1
ATOM 1475 C CA . GLY A 1 197 ? 27.104 21.688 -24.535 1.00 45.88 197 GLY A CA 1
ATOM 1476 C C . GLY A 1 197 ? 28.340 21.938 -23.655 1.00 45.88 197 GLY A C 1
ATOM 1477 O O . GLY A 1 197 ? 29.167 21.035 -23.508 1.00 45.88 197 GLY A O 1
ATOM 1478 N N . PRO A 1 198 ? 28.481 23.131 -23.048 1.00 60.06 198 PRO A N 1
ATOM 1479 C CA . PRO A 1 198 ? 29.624 23.458 -22.200 1.00 60.06 198 PRO A CA 1
ATOM 1480 C C . PRO A 1 198 ? 29.580 22.702 -20.855 1.00 60.06 198 PRO A C 1
ATOM 1482 O O . PRO A 1 198 ? 28.494 22.375 -20.359 1.00 60.06 198 PRO A O 1
ATOM 1485 N N . PRO A 1 199 ? 30.743 22.420 -20.235 1.00 49.28 199 PRO A N 1
ATOM 1486 C CA . PRO A 1 199 ? 30.820 21.708 -18.964 1.00 49.28 199 PRO A CA 1
ATOM 1487 C C . PRO A 1 199 ? 30.262 22.553 -17.810 1.00 49.28 199 PRO A C 1
ATOM 1489 O O . PRO A 1 199 ? 30.567 23.734 -17.664 1.00 49.28 199 PRO A O 1
ATOM 1492 N N . LYS A 1 200 ? 29.437 21.925 -16.965 1.00 50.12 200 LYS A N 1
ATOM 1493 C CA . LYS A 1 200 ? 28.893 22.528 -15.743 1.00 50.12 200 LYS A CA 1
ATOM 1494 C C . LYS A 1 200 ? 29.956 22.498 -14.644 1.00 50.12 200 LYS A C 1
ATOM 1496 O O . LYS A 1 200 ? 30.301 21.429 -14.144 1.00 50.12 200 LYS A O 1
ATOM 1501 N N . GLU A 1 201 ? 30.445 23.670 -14.262 1.00 42.75 201 GLU A N 1
ATOM 1502 C CA . GLU A 1 201 ? 31.346 23.866 -13.129 1.00 42.75 201 GLU A CA 1
ATOM 1503 C C . GLU A 1 201 ? 30.646 23.461 -11.815 1.00 42.75 201 GLU A C 1
ATOM 1505 O O . GLU A 1 201 ? 29.579 23.969 -11.460 1.00 42.75 201 GLU A O 1
ATOM 1510 N N . ARG A 1 202 ? 31.233 22.505 -11.085 1.00 47.41 202 ARG A N 1
ATOM 1511 C CA . ARG A 1 202 ? 30.827 22.147 -9.721 1.00 47.41 202 ARG A CA 1
ATOM 1512 C C . ARG A 1 202 ? 31.316 23.239 -8.766 1.00 47.41 202 ARG A C 1
ATOM 1514 O O . ARG A 1 202 ? 32.454 23.181 -8.310 1.00 47.41 202 ARG A O 1
ATOM 1521 N N . ARG A 1 203 ? 30.453 24.184 -8.381 1.00 47.88 203 ARG A N 1
ATOM 1522 C CA . ARG A 1 203 ? 30.696 24.963 -7.155 1.00 47.88 203 ARG A CA 1
ATOM 1523 C C . ARG A 1 203 ? 30.501 24.057 -5.945 1.00 47.88 203 ARG A C 1
ATOM 1525 O O . ARG A 1 203 ? 29.388 23.631 -5.640 1.00 47.88 203 ARG A O 1
ATOM 1532 N N . GLY A 1 204 ? 31.615 23.741 -5.290 1.00 41.91 204 GLY A N 1
ATOM 1533 C CA . GLY A 1 204 ? 31.649 23.057 -4.007 1.00 41.91 204 GLY A CA 1
ATOM 1534 C C . GLY A 1 204 ? 30.865 23.841 -2.959 1.00 41.91 204 GLY A C 1
ATOM 1535 O O . GLY A 1 204 ? 31.099 25.031 -2.743 1.00 41.91 204 GLY A O 1
ATOM 1536 N N . ARG A 1 205 ? 29.921 23.165 -2.304 1.00 46.81 205 ARG A N 1
ATOM 1537 C CA . ARG A 1 205 ? 29.288 23.654 -1.081 1.00 46.81 205 ARG A CA 1
ATOM 1538 C C . ARG A 1 205 ? 30.307 23.461 0.040 1.00 46.81 205 ARG A C 1
ATOM 1540 O O . ARG A 1 205 ? 30.506 22.352 0.524 1.00 46.81 205 ARG A O 1
ATOM 1547 N N . GLN A 1 206 ? 31.016 24.537 0.348 1.00 49.31 206 GLN A N 1
ATOM 1548 C CA . GLN A 1 206 ? 31.928 24.630 1.481 1.00 49.31 206 GLN A CA 1
ATOM 1549 C C . GLN A 1 206 ? 31.117 24.527 2.780 1.00 49.31 206 GLN A C 1
ATOM 1551 O O . GLN A 1 206 ? 29.966 24.968 2.838 1.00 49.31 206 GLN A O 1
ATOM 1556 N N . GLY A 1 207 ? 31.703 23.855 3.770 1.00 45.06 207 GLY A N 1
ATOM 1557 C CA . GLY A 1 207 ? 31.055 23.427 5.002 1.00 45.06 207 GLY A CA 1
ATOM 1558 C C . GLY A 1 207 ? 30.457 24.572 5.815 1.00 45.06 207 GLY A C 1
ATOM 1559 O O . GLY A 1 207 ? 31.070 25.619 6.000 1.00 45.06 207 GLY A O 1
ATOM 1560 N N . MET A 1 208 ? 29.254 24.335 6.330 1.00 45.47 208 MET A N 1
ATOM 1561 C CA . MET A 1 208 ? 28.683 25.115 7.421 1.00 45.47 208 MET A CA 1
ATOM 1562 C C . MET A 1 208 ? 29.017 24.366 8.713 1.00 45.47 208 MET A C 1
ATOM 1564 O O . MET A 1 208 ? 28.435 23.319 8.990 1.00 45.47 208 MET A O 1
ATOM 1568 N N . SER A 1 209 ? 30.000 24.868 9.458 1.00 56.50 209 SER A N 1
ATOM 1569 C CA . SER A 1 209 ? 30.285 24.429 10.828 1.00 56.50 209 SER A CA 1
ATOM 1570 C C . SER A 1 209 ? 29.104 24.771 11.753 1.00 56.50 209 SER A C 1
ATOM 1572 O O . SER A 1 209 ? 28.507 25.837 11.585 1.00 56.50 209 SER A O 1
ATOM 1574 N N . PRO A 1 210 ? 28.752 23.919 12.733 1.00 67.06 210 PRO A N 1
ATOM 1575 C CA . PRO A 1 210 ? 27.737 24.251 13.731 1.00 67.06 210 PRO A CA 1
ATOM 1576 C C . PRO A 1 210 ? 28.268 25.272 14.763 1.00 67.06 210 PRO A C 1
ATOM 1578 O O . PRO A 1 210 ? 29.469 25.278 15.047 1.00 67.06 210 PRO A O 1
ATOM 1581 N N . PRO A 1 211 ? 27.405 26.130 15.343 1.00 65.00 211 PRO A N 1
ATOM 1582 C CA . PRO A 1 211 ? 27.801 27.073 16.389 1.00 65.00 211 PRO A CA 1
ATOM 1583 C C . PRO A 1 211 ? 28.091 26.359 17.728 1.00 65.00 211 PRO A C 1
ATOM 1585 O O . PRO A 1 211 ? 27.542 25.283 17.983 1.00 65.00 211 PRO A O 1
ATOM 1588 N N . PRO A 1 212 ? 28.944 26.938 18.597 1.00 63.62 212 PRO A N 1
ATOM 1589 C CA . PRO A 1 212 ? 29.340 26.312 19.853 1.00 63.62 212 PRO A CA 1
ATOM 1590 C C . PRO A 1 212 ? 28.208 26.328 20.887 1.00 63.62 212 PRO A C 1
ATOM 1592 O O . PRO A 1 212 ? 27.475 27.306 21.032 1.00 63.62 212 PRO A O 1
ATOM 1595 N N . GLN A 1 213 ? 28.106 25.233 21.641 1.00 56.47 213 GLN A N 1
ATOM 1596 C CA . GLN A 1 213 ? 27.208 25.095 22.783 1.00 56.47 213 GLN A CA 1
ATOM 1597 C C . GLN A 1 213 ? 27.680 25.994 23.935 1.00 56.47 213 GLN A C 1
ATOM 1599 O O . GLN A 1 213 ? 28.752 25.783 24.505 1.00 56.47 213 GLN A O 1
ATOM 1604 N N . GLY A 1 214 ? 26.870 26.994 24.280 1.00 52.47 214 GLY A N 1
ATOM 1605 C CA . GLY A 1 214 ? 27.051 27.806 25.477 1.00 52.47 214 GLY A CA 1
ATOM 1606 C C . GLY A 1 214 ? 26.643 27.024 26.724 1.00 52.47 214 GLY A C 1
ATOM 1607 O O . GLY A 1 214 ? 25.491 26.623 26.861 1.00 52.47 214 GLY A O 1
ATOM 1608 N N . LYS A 1 215 ? 27.603 26.813 27.627 1.00 51.50 215 LYS A N 1
ATOM 1609 C CA . LYS A 1 215 ? 27.376 26.405 29.015 1.00 51.50 215 LYS A CA 1
ATOM 1610 C C . LYS A 1 215 ? 27.182 27.658 29.871 1.00 51.50 215 LYS A C 1
ATOM 1612 O O . LYS A 1 215 ? 28.142 28.418 30.002 1.00 51.50 215 LYS A O 1
ATOM 1617 N N . ARG A 1 216 ? 26.005 27.820 30.474 1.00 45.25 216 ARG A N 1
ATOM 1618 C CA . ARG A 1 216 ? 25.748 28.222 31.874 1.00 45.25 216 ARG A CA 1
ATOM 1619 C C . ARG A 1 216 ? 24.270 28.525 32.062 1.00 45.25 216 ARG A C 1
ATOM 1621 O O . ARG A 1 216 ? 23.707 29.203 31.181 1.00 45.25 216 ARG A O 1
#

Organism: Mustela putorius furo (NCBI:txid9669)

Sequence (216 aa):
LLTPPMSSSSRGPGAGARRRRTRCRRCRACVRTECGDCHFCRDMKKFGGPGRMKQSCLLRQCTAPVLPHTAVCLLCGEAGKEDTVEGEEEKFGLSLMECTICNEIVHPGCLKMGKAEGVINAEIPNCWECPRCTQEGRTSKDSGEGPGRRRADNGEEGASLGSGWEVTGGAPRRFRHPHPGARAPYLLGPPQRTCLGPPKERRGRQGMSPPPQGKR